Protein AF-A0A8T4ZPZ7-F1 (afdb_monomer)

Solvent-accessible surface area (backbone atoms only — not comparable to full-atom values): 15909 Å² total; per-residue (Å²): 137,85,82,77,77,80,80,81,75,81,77,80,68,56,88,36,73,67,45,45,52,52,50,52,54,50,50,53,52,40,49,52,51,40,50,52,51,49,55,51,41,42,76,71,65,35,66,76,89,65,58,45,69,52,69,39,56,84,76,75,39,99,50,77,52,77,70,45,38,49,71,76,46,53,49,46,50,53,46,40,52,49,53,50,52,47,30,51,54,42,25,54,57,49,65,64,61,67,72,65,82,53,56,57,60,62,54,59,75,72,73,73,88,81,92,82,87,76,94,69,95,73,84,81,80,69,80,73,70,77,71,63,73,64,69,63,57,61,56,53,54,57,53,51,54,51,34,42,48,52,26,46,52,52,50,51,52,51,44,53,51,43,52,51,52,50,47,47,70,57,38,53,62,55,55,54,50,53,53,52,48,51,44,72,76,30,61,66,59,46,51,48,50,52,51,49,53,62,69,48,50,82,49,48,74,56,43,56,58,51,58,64,43,41,60,58,50,50,51,49,52,50,53,49,48,61,69,45,39,72,62,52,70,45,54,52,49,58,43,52,52,51,45,56,50,50,37,48,52,49,49,46,50,52,52,51,49,51,52,51,52,56,50,51,60,49,55,55,57,54,57,79,72,107

Mean predicted aligned error: 14.21 Å

pLDDT: mean 74.98, std 16.68, range [40.34, 95.81]

Sequence (274 aa):
MTTQEPKKRIVIRWATLKGLITMILFLLAALLAEVVVVFFAMSLGVEDKAVLQWDLKSIGIDFVAPPVSLLFHVIPLSMVVVLAAVWAYLAKHFALKPKEAWEGKAAQLVKGSGKTKPKSFFGKLGSSLSKVNVFSRPWQKIRFTRATLRGAILVFTVFIVFIMLASLLVYPQLIYHAVSDAYRTNPTLLDFMKATGQALSFLAGIGNAFTFAMPAFKGFVIALGNTIKPLSTLDNAAKYLMFQNIAAWCCALIAMLYVNFARKSYRYRKIKRR

Structure (mmCIF, N/CA/C/O backbone):
data_AF-A0A8T4ZPZ7-F1
#
_entry.id   AF-A0A8T4ZPZ7-F1
#
loop_
_atom_site.group_PDB
_atom_site.id
_atom_site.type_symbol
_atom_site.label_atom_id
_atom_site.label_alt_id
_atom_site.label_comp_id
_atom_site.label_asym_id
_atom_site.label_entity_id
_atom_site.label_seq_id
_atom_site.pdbx_PDB_ins_code
_atom_site.Cartn_x
_atom_site.Cartn_y
_atom_site.Cartn_z
_atom_site.occupancy
_atom_site.B_iso_or_equiv
_atom_site.auth_seq_id
_atom_site.auth_comp_id
_atom_site.auth_asym_id
_atom_site.auth_atom_id
_atom_site.pdbx_PDB_model_num
ATOM 1 N N . MET A 1 1 ? -38.726 -19.175 33.244 1.00 40.34 1 MET A N 1
ATOM 2 C CA . MET A 1 1 ? -38.366 -18.581 31.936 1.00 40.34 1 MET A CA 1
ATOM 3 C C . MET A 1 1 ? -37.699 -17.236 32.179 1.00 40.34 1 MET A C 1
ATOM 5 O O . MET A 1 1 ? -38.367 -16.312 32.613 1.00 40.34 1 MET A O 1
ATOM 9 N N . THR A 1 2 ? -36.384 -17.133 31.996 1.00 44.94 2 THR A N 1
ATOM 10 C CA . THR A 1 2 ? -35.653 -15.865 32.132 1.00 44.94 2 THR A CA 1
ATOM 11 C C . THR A 1 2 ? -35.563 -15.195 30.765 1.00 44.94 2 THR A C 1
ATOM 13 O O . THR A 1 2 ? -34.871 -15.661 29.862 1.00 44.94 2 THR A O 1
ATOM 16 N N . THR A 1 3 ? -36.310 -14.110 30.592 1.00 48.66 3 THR A N 1
ATOM 17 C CA . THR A 1 3 ? -36.292 -13.258 29.400 1.00 48.66 3 THR A CA 1
ATOM 18 C C . THR A 1 3 ? -34.916 -12.607 29.252 1.00 48.66 3 THR A C 1
ATOM 20 O O . THR A 1 3 ? -34.533 -11.761 30.058 1.00 48.66 3 THR A O 1
ATOM 23 N N . GLN A 1 4 ? -34.143 -13.018 28.239 1.00 45.50 4 GLN A N 1
ATOM 24 C CA . GLN A 1 4 ? -32.905 -12.330 27.871 1.00 45.50 4 GLN A CA 1
ATOM 25 C C . GLN A 1 4 ? -33.244 -10.936 27.342 1.00 45.50 4 GLN A C 1
ATOM 27 O O . GLN A 1 4 ? -33.943 -10.806 26.338 1.00 45.50 4 GLN A O 1
ATOM 32 N N . GLU A 1 5 ? -32.733 -9.893 27.998 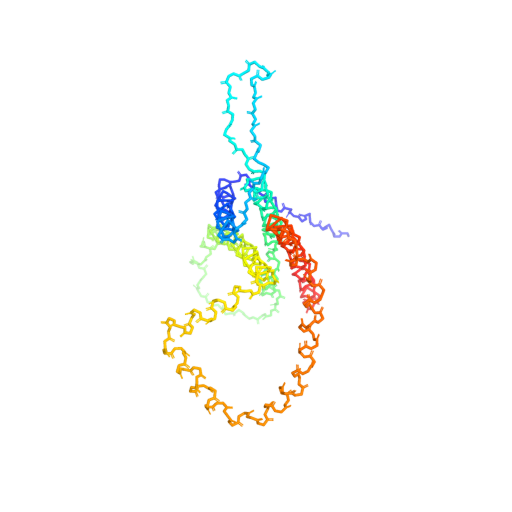1.00 47.25 5 GLU A N 1
ATOM 33 C CA . GLU A 1 5 ? -32.901 -8.529 27.507 1.00 47.25 5 GLU A CA 1
ATOM 34 C C . GLU A 1 5 ? -32.270 -8.354 26.112 1.00 47.25 5 GLU A C 1
ATOM 36 O O . GLU A 1 5 ? -31.144 -8.811 25.863 1.00 47.25 5 GLU A O 1
ATOM 41 N N . PRO A 1 6 ? -32.960 -7.663 25.187 1.00 48.50 6 PRO A N 1
ATOM 42 C CA . PRO A 1 6 ? -32.478 -7.466 23.832 1.00 48.50 6 PRO A CA 1
ATOM 43 C C . PRO A 1 6 ? -31.202 -6.621 23.834 1.00 48.50 6 PRO A C 1
ATOM 45 O O . PRO A 1 6 ? -31.165 -5.467 24.266 1.00 48.50 6 PRO A O 1
ATOM 48 N N . LYS A 1 7 ? -30.126 -7.207 23.301 1.00 47.47 7 LYS A N 1
ATOM 49 C CA . LYS A 1 7 ? -28.810 -6.578 23.162 1.00 47.47 7 LYS A CA 1
ATOM 50 C C . LYS A 1 7 ? -28.934 -5.303 22.311 1.00 47.47 7 LYS A C 1
ATOM 52 O O . LYS A 1 7 ? -28.997 -5.387 21.084 1.00 47.47 7 LYS A O 1
ATOM 57 N N . LYS A 1 8 ? -28.967 -4.121 22.948 1.00 47.06 8 LYS A N 1
ATOM 58 C CA . LYS A 1 8 ? -29.004 -2.807 22.271 1.00 47.06 8 LYS A CA 1
ATOM 59 C C . LYS A 1 8 ? -27.877 -2.725 21.236 1.00 47.06 8 LYS A C 1
ATOM 61 O O . LYS A 1 8 ? -26.702 -2.605 21.585 1.00 47.06 8 LYS A O 1
ATOM 66 N N . ARG A 1 9 ? -28.233 -2.803 19.949 1.00 48.62 9 ARG A N 1
ATOM 67 C CA . ARG A 1 9 ? -27.292 -2.602 18.841 1.00 48.62 9 ARG A CA 1
ATOM 68 C C . ARG A 1 9 ? -26.895 -1.131 18.829 1.00 48.62 9 ARG A C 1
ATOM 70 O O . ARG A 1 9 ? -27.728 -0.260 18.603 1.00 48.62 9 ARG A O 1
ATOM 77 N N . ILE A 1 10 ? -25.619 -0.851 19.074 1.00 52.56 10 ILE A N 1
ATOM 78 C CA . ILE A 1 10 ? -25.063 0.486 18.870 1.00 52.56 10 ILE A CA 1
ATOM 79 C C . ILE A 1 10 ? -25.017 0.704 17.358 1.00 52.56 10 ILE A C 1
ATOM 81 O O . ILE A 1 10 ? -24.159 0.156 16.666 1.00 52.56 10 ILE A O 1
ATOM 85 N N . VAL A 1 11 ? -25.977 1.466 16.840 1.00 53.09 11 VAL A N 1
ATOM 86 C CA . VAL A 1 11 ? -25.966 1.921 15.451 1.00 53.09 11 VAL A CA 1
ATOM 87 C C . VAL A 1 11 ? -24.899 3.004 15.353 1.00 53.09 11 VAL A C 1
ATOM 89 O O . VAL A 1 11 ? -25.060 4.108 15.874 1.00 53.09 11 VAL A O 1
ATOM 92 N N . ILE A 1 12 ? -23.768 2.670 14.735 1.00 54.62 12 ILE A N 1
ATOM 93 C CA . ILE A 1 12 ? -22.718 3.642 14.431 1.00 54.62 12 ILE A CA 1
ATOM 94 C C . ILE A 1 12 ? -23.294 4.592 13.375 1.00 54.62 12 ILE A C 1
ATOM 96 O O . ILE A 1 12 ? -23.380 4.248 12.198 1.00 54.62 12 ILE A O 1
ATOM 100 N N . ARG A 1 13 ? -23.734 5.780 13.802 1.00 61.94 13 ARG A N 1
ATOM 101 C CA . ARG A 1 13 ? -24.156 6.859 12.900 1.00 61.94 13 ARG A CA 1
ATOM 102 C C . ARG A 1 13 ? -22.912 7.497 12.274 1.00 61.94 13 ARG A C 1
ATOM 104 O O . ARG A 1 13 ? -22.327 8.424 12.831 1.00 61.94 13 ARG A O 1
ATOM 111 N N . TRP A 1 14 ? -22.519 6.991 11.108 1.00 61.75 14 TRP A N 1
ATOM 112 C CA . TRP A 1 14 ? -21.452 7.573 10.284 1.00 61.75 14 TRP A CA 1
ATOM 113 C C . TRP A 1 14 ? -21.791 8.980 9.770 1.00 61.75 14 TRP A C 1
ATOM 115 O O . TRP A 1 14 ? -20.888 9.780 9.572 1.00 61.75 14 TRP A O 1
ATOM 125 N N . ALA A 1 15 ? -23.079 9.326 9.690 1.00 62.47 15 ALA A N 1
ATOM 126 C CA . ALA A 1 15 ? -23.576 10.648 9.294 1.00 62.47 15 ALA A CA 1
ATOM 127 C C . ALA A 1 15 ? -23.405 11.752 10.363 1.00 62.47 15 ALA A C 1
ATOM 129 O O . ALA A 1 15 ? -24.042 12.798 10.293 1.00 62.47 15 ALA A O 1
ATOM 130 N N . THR A 1 16 ? -22.588 11.536 11.396 1.00 78.75 16 THR A N 1
ATOM 131 C CA . THR A 1 16 ? -22.241 12.626 12.318 1.00 78.75 16 THR A CA 1
ATOM 132 C C . THR A 1 16 ? -21.159 13.495 11.684 1.00 78.75 16 THR A C 1
ATOM 134 O O . THR A 1 16 ? -20.230 12.960 11.086 1.00 78.75 16 THR A O 1
ATOM 137 N N . LEU A 1 17 ? -21.224 14.820 11.871 1.00 79.06 17 LEU A N 1
ATOM 138 C CA . LEU A 1 17 ? -20.244 15.777 11.329 1.00 79.06 17 LEU A CA 1
ATOM 139 C C . LEU A 1 17 ? -18.787 15.336 11.571 1.00 79.06 17 LEU A C 1
ATOM 141 O O . LEU A 1 17 ? -17.939 15.438 10.698 1.00 79.06 17 LEU A O 1
ATOM 145 N N . LYS A 1 18 ? -18.503 14.757 12.743 1.00 75.94 18 LYS A N 1
ATOM 146 C CA . LYS A 1 18 ? -17.168 14.247 13.098 1.00 75.94 18 LYS A CA 1
ATOM 147 C C . LYS A 1 18 ? -16.777 12.973 12.348 1.00 75.94 18 LYS A C 1
ATOM 149 O O . LYS A 1 18 ? -15.608 12.806 12.010 1.00 75.94 18 LYS A O 1
ATOM 154 N N . GLY A 1 19 ? -17.735 12.074 12.113 1.00 79.62 19 GLY A N 1
ATOM 155 C CA . GLY A 1 19 ? -17.528 10.894 11.275 1.00 79.62 19 GLY A CA 1
ATOM 156 C C . GLY A 1 19 ? -17.199 11.303 9.843 1.00 79.62 19 GLY A C 1
ATOM 157 O O . GLY A 1 19 ? -16.230 10.801 9.283 1.00 79.62 19 GLY A O 1
ATOM 158 N N . LEU A 1 20 ? -17.928 12.293 9.326 1.00 83.94 20 LEU A N 1
ATOM 159 C CA . LEU A 1 20 ? -17.713 12.880 8.007 1.00 83.94 20 LEU A CA 1
ATOM 160 C C . LEU A 1 20 ? -16.323 13.533 7.905 1.00 83.94 20 LEU A C 1
ATOM 162 O O . LEU A 1 20 ? -15.558 13.169 7.019 1.00 83.94 20 LEU A O 1
ATOM 166 N N . ILE A 1 21 ? -15.932 14.381 8.867 1.00 87.12 21 ILE A N 1
ATOM 167 C CA . ILE A 1 21 ? -14.578 14.972 8.924 1.00 87.12 21 ILE A CA 1
ATOM 168 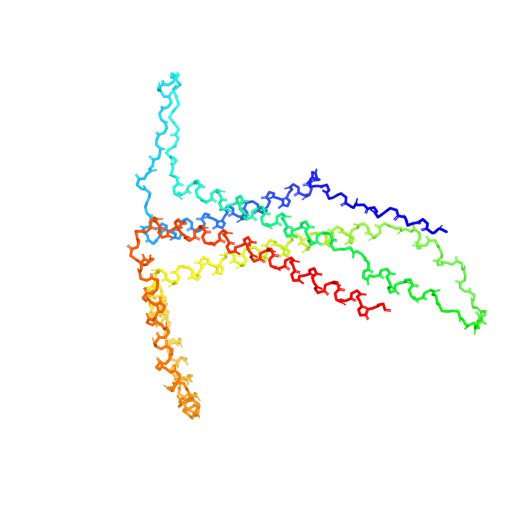C C . ILE A 1 21 ? -13.493 13.884 8.936 1.00 87.12 21 ILE A C 1
ATOM 170 O O . ILE A 1 21 ? -12.492 14.001 8.237 1.00 87.12 21 ILE A O 1
ATOM 174 N N . THR A 1 22 ? -13.688 12.807 9.703 1.00 87.56 22 THR A N 1
ATOM 175 C CA . THR A 1 22 ? -12.711 11.705 9.767 1.00 87.56 22 THR A CA 1
ATOM 176 C C . THR A 1 22 ? -12.614 10.962 8.432 1.00 87.56 22 THR A C 1
ATOM 178 O O . THR A 1 22 ? -11.512 10.612 8.021 1.00 87.56 22 THR A O 1
ATOM 181 N N . MET A 1 23 ? -13.744 10.728 7.752 1.00 88.69 23 MET A N 1
ATOM 182 C CA . MET A 1 23 ? -13.746 10.128 6.415 1.00 88.69 23 MET A CA 1
ATOM 183 C C . MET A 1 23 ? -13.035 11.022 5.400 1.00 88.69 23 MET A C 1
ATOM 185 O O . MET A 1 23 ? -12.187 10.525 4.669 1.00 88.69 23 MET A O 1
ATOM 189 N N . ILE A 1 24 ? -13.333 12.327 5.387 1.00 91.81 24 ILE A N 1
ATOM 190 C CA . ILE A 1 24 ? -12.673 13.289 4.494 1.00 91.81 24 ILE A CA 1
ATOM 191 C C . ILE A 1 24 ? -11.165 13.281 4.733 1.00 91.81 24 ILE A C 1
ATOM 193 O O . ILE A 1 24 ? -10.403 13.169 3.780 1.00 91.81 24 ILE A O 1
ATOM 197 N N . LEU A 1 25 ? -10.725 13.351 5.992 1.00 91.94 25 LEU A N 1
ATOM 198 C CA . LEU A 1 25 ? -9.301 13.357 6.318 1.00 91.94 25 LEU A CA 1
ATOM 199 C C . LEU A 1 25 ? -8.607 12.065 5.869 1.00 91.94 25 LEU A C 1
ATOM 201 O O . LEU A 1 25 ? -7.496 12.115 5.349 1.00 91.94 25 LEU A O 1
ATOM 205 N N . PHE A 1 26 ? -9.262 10.913 6.049 1.00 93.25 26 PHE A N 1
ATOM 206 C CA . PHE A 1 26 ? -8.738 9.637 5.569 1.00 93.25 26 PHE A CA 1
ATOM 207 C C . PHE A 1 26 ? -8.630 9.610 4.039 1.00 93.25 26 PHE A C 1
ATOM 209 O O . PHE A 1 26 ? -7.594 9.211 3.519 1.00 93.25 26 PHE A O 1
ATOM 216 N N . LEU A 1 27 ? -9.669 10.055 3.326 1.00 95.31 27 LEU A N 1
ATOM 217 C CA . LEU A 1 27 ? -9.673 10.112 1.863 1.00 95.31 27 LEU A CA 1
ATOM 218 C C . LEU A 1 27 ? -8.603 11.066 1.330 1.00 95.31 27 LEU A C 1
ATOM 220 O O . LEU A 1 27 ? -7.906 10.713 0.388 1.00 95.31 27 LEU A O 1
ATOM 224 N N . LEU A 1 28 ? -8.424 12.230 1.957 1.00 95.62 28 LEU A N 1
ATOM 225 C CA . LEU A 1 28 ? -7.374 13.179 1.590 1.00 95.62 28 LEU A CA 1
ATOM 226 C C . LEU A 1 28 ? -5.980 12.572 1.789 1.00 95.62 28 LEU A C 1
ATOM 228 O O . LEU A 1 28 ? -5.125 12.697 0.918 1.00 95.62 28 LEU A O 1
ATOM 232 N N . ALA A 1 29 ? -5.758 11.875 2.907 1.00 93.31 29 ALA A N 1
ATOM 233 C CA . ALA A 1 29 ? -4.502 11.174 3.157 1.00 93.31 29 ALA A CA 1
ATOM 234 C C . ALA A 1 29 ? -4.269 10.024 2.161 1.00 93.31 29 ALA A C 1
ATOM 236 O O . ALA A 1 29 ? -3.143 9.823 1.718 1.00 93.31 29 ALA A O 1
ATOM 237 N N . ALA A 1 30 ? -5.322 9.288 1.790 1.00 94.44 30 ALA A N 1
ATOM 238 C CA . ALA A 1 30 ? -5.246 8.222 0.794 1.00 94.44 30 ALA A CA 1
ATOM 239 C C . ALA A 1 30 ? -4.932 8.776 -0.599 1.00 94.44 30 ALA A C 1
ATOM 241 O O . ALA A 1 30 ? -4.042 8.259 -1.262 1.00 94.44 30 ALA A O 1
ATOM 242 N N . LEU A 1 31 ? -5.580 9.873 -0.998 1.00 95.56 31 LEU A N 1
ATOM 243 C CA . LEU A 1 31 ? -5.268 10.592 -2.233 1.00 95.56 31 LEU A CA 1
ATOM 244 C C . LEU A 1 31 ? -3.819 11.079 -2.245 1.00 95.56 31 LEU A C 1
ATOM 246 O O . LEU A 1 31 ? -3.126 10.881 -3.232 1.00 95.56 31 LEU A O 1
ATOM 250 N N . LEU A 1 32 ? -3.338 11.670 -1.148 1.00 94.62 32 LEU A N 1
ATOM 251 C CA . LEU A 1 32 ? -1.949 12.118 -1.052 1.00 94.62 32 LEU A CA 1
ATOM 252 C C . LEU A 1 32 ? -0.966 10.947 -1.193 1.00 94.62 32 LEU A C 1
ATOM 254 O O . LEU A 1 32 ? 0.020 11.061 -1.916 1.00 94.62 32 LEU A O 1
ATOM 258 N N . ALA A 1 33 ? -1.237 9.823 -0.525 1.00 92.62 33 ALA A N 1
ATOM 259 C CA . ALA A 1 33 ? -0.415 8.622 -0.639 1.00 92.62 33 ALA A CA 1
ATOM 260 C C . ALA A 1 33 ? -0.392 8.087 -2.079 1.00 92.62 33 ALA A C 1
ATOM 262 O O . ALA A 1 33 ? 0.679 7.788 -2.597 1.00 92.62 33 ALA A O 1
ATOM 263 N N . GLU A 1 34 ? -1.546 8.028 -2.742 1.00 94.31 34 GLU A N 1
ATOM 264 C CA . GLU A 1 34 ? -1.641 7.616 -4.143 1.00 94.31 34 GLU A CA 1
ATOM 265 C C . GLU A 1 34 ? -0.915 8.570 -5.090 1.00 94.31 34 GLU A C 1
ATOM 267 O O . GLU A 1 34 ? -0.209 8.122 -5.986 1.00 94.31 34 GLU A O 1
ATOM 272 N N . VAL A 1 35 ? -1.013 9.882 -4.867 1.00 93.31 35 VAL A N 1
ATOM 273 C CA . VAL A 1 35 ? -0.260 10.877 -5.639 1.00 93.31 35 VAL A CA 1
ATOM 274 C C . VAL A 1 35 ? 1.242 10.617 -5.519 1.00 93.31 35 VAL A C 1
ATOM 276 O O . VAL A 1 35 ? 1.935 10.583 -6.532 1.00 93.31 35 VAL A O 1
ATOM 279 N N . VAL A 1 36 ? 1.750 10.350 -4.311 1.00 92.25 36 VAL A N 1
ATOM 280 C CA . VAL A 1 36 ? 3.162 9.979 -4.109 1.00 92.25 36 VAL A CA 1
ATOM 281 C C . VAL A 1 36 ? 3.515 8.696 -4.866 1.00 92.25 36 VAL A C 1
ATOM 283 O O . VAL A 1 36 ? 4.564 8.640 -5.503 1.00 92.25 36 VAL A O 1
ATOM 286 N N . VAL A 1 37 ? 2.646 7.682 -4.844 1.00 92.62 37 VAL A N 1
ATOM 287 C CA . VAL A 1 37 ? 2.854 6.422 -5.577 1.00 92.62 37 VAL A CA 1
ATOM 288 C C . VAL A 1 37 ? 2.861 6.640 -7.093 1.00 92.62 37 VAL A C 1
ATOM 290 O O . VAL A 1 37 ? 3.684 6.045 -7.785 1.00 92.62 37 VAL A O 1
ATOM 293 N N . VAL A 1 38 ? 1.997 7.509 -7.619 1.00 93.31 38 VAL A N 1
ATOM 294 C CA . VAL A 1 38 ? 1.966 7.886 -9.040 1.00 93.31 38 VAL A CA 1
ATOM 295 C C . VAL A 1 38 ? 3.246 8.614 -9.438 1.00 93.31 38 VAL A C 1
ATOM 297 O O . VAL A 1 38 ? 3.880 8.220 -10.412 1.00 93.31 38 VAL A O 1
ATOM 300 N N . PHE A 1 39 ? 3.673 9.622 -8.673 1.00 91.69 39 PHE A N 1
ATOM 301 C CA . PHE A 1 39 ? 4.936 10.320 -8.934 1.00 91.69 39 PHE A CA 1
ATOM 302 C C . PHE A 1 39 ? 6.130 9.368 -8.880 1.00 91.69 39 PHE A C 1
ATOM 304 O O . PHE A 1 39 ? 7.013 9.426 -9.734 1.00 91.69 39 PHE A O 1
ATOM 311 N N . PHE A 1 40 ? 6.137 8.452 -7.912 1.00 89.38 40 PHE A N 1
ATOM 312 C CA . PHE A 1 40 ? 7.153 7.416 -7.823 1.00 89.38 40 PHE A CA 1
ATOM 313 C C . PHE A 1 40 ? 7.141 6.508 -9.063 1.00 89.38 40 PHE A C 1
ATOM 315 O O . PHE A 1 40 ? 8.186 6.284 -9.667 1.00 89.38 40 PHE A O 1
ATOM 322 N N . ALA A 1 41 ? 5.972 6.052 -9.512 1.00 90.69 41 ALA A N 1
ATOM 323 C CA . ALA A 1 41 ? 5.832 5.260 -10.733 1.00 90.69 41 ALA A CA 1
ATOM 324 C C . ALA A 1 41 ? 6.332 6.013 -11.980 1.00 90.69 41 ALA A C 1
ATOM 326 O O . ALA A 1 41 ? 7.097 5.456 -12.764 1.00 90.69 41 ALA A O 1
ATOM 327 N N . MET A 1 42 ? 5.981 7.291 -12.133 1.00 89.94 42 MET A N 1
ATOM 328 C CA . MET A 1 42 ? 6.493 8.134 -13.219 1.00 89.94 42 MET A CA 1
ATOM 329 C C . MET A 1 42 ? 8.020 8.260 -13.164 1.00 89.94 42 MET A C 1
ATOM 331 O O . MET A 1 42 ? 8.677 8.145 -14.194 1.00 89.94 42 MET A O 1
ATOM 335 N N . SER A 1 43 ? 8.607 8.407 -11.969 1.00 88.56 43 SER A N 1
ATOM 336 C CA . SER A 1 43 ? 10.070 8.458 -11.810 1.00 88.56 43 SER A CA 1
ATOM 337 C C . SER A 1 43 ? 10.776 7.153 -12.206 1.00 88.56 43 SER A C 1
ATOM 339 O O . SER A 1 43 ? 11.954 7.168 -12.550 1.00 88.56 43 SER A O 1
ATOM 341 N N . LEU A 1 44 ? 10.048 6.031 -12.214 1.00 86.19 44 LEU A N 1
ATOM 342 C CA . LEU A 1 44 ? 10.516 4.732 -12.705 1.00 86.19 44 LEU A CA 1
ATOM 343 C C . LEU A 1 44 ? 10.304 4.546 -14.218 1.00 86.19 44 LEU A C 1
ATOM 345 O O . LEU A 1 44 ? 10.528 3.454 -14.741 1.00 86.19 44 LEU A O 1
ATOM 349 N N . GLY A 1 45 ? 9.868 5.590 -14.928 1.00 89.44 45 GLY A N 1
ATOM 350 C CA . GLY A 1 45 ? 9.607 5.551 -16.366 1.00 89.44 45 GLY A CA 1
ATOM 351 C C . GLY A 1 45 ? 8.291 4.864 -16.724 1.00 89.44 45 GLY A C 1
ATOM 352 O O . GLY A 1 45 ? 8.188 4.244 -17.783 1.00 89.44 45 GLY A O 1
ATOM 353 N N . VAL A 1 46 ? 7.298 4.890 -15.829 1.00 90.69 46 VAL A N 1
ATOM 354 C CA . VAL A 1 46 ? 5.924 4.529 -16.188 1.00 90.69 46 VAL A CA 1
ATOM 355 C C . VAL A 1 46 ? 5.332 5.685 -16.987 1.00 90.69 46 VAL A C 1
ATOM 357 O O . VAL A 1 46 ? 5.247 6.804 -16.488 1.00 90.69 46 VAL A O 1
ATOM 360 N N . GLU A 1 47 ? 4.897 5.400 -18.208 1.00 90.12 47 GLU A N 1
ATOM 361 C CA . GLU A 1 47 ? 4.232 6.353 -19.094 1.00 90.12 47 GLU A CA 1
ATOM 362 C C . GLU A 1 47 ? 2.858 5.810 -19.483 1.00 90.12 47 GLU A C 1
ATOM 364 O O . GLU A 1 47 ? 2.701 4.607 -19.713 1.00 90.12 47 GLU A O 1
ATOM 369 N N . ASP A 1 48 ? 1.860 6.690 -19.571 1.00 84.81 48 ASP A N 1
ATOM 370 C CA . ASP A 1 48 ? 0.541 6.313 -20.069 1.00 84.81 48 ASP A CA 1
ATOM 371 C C . ASP A 1 48 ? 0.433 6.627 -21.560 1.00 84.81 48 ASP A C 1
ATOM 373 O O . ASP A 1 48 ? 0.374 7.785 -21.970 1.00 84.81 48 ASP A O 1
ATOM 377 N N . LYS A 1 49 ? 0.395 5.572 -22.375 1.00 82.81 49 LYS A N 1
ATOM 378 C CA . LYS A 1 49 ? 0.177 5.676 -23.823 1.00 82.81 49 LYS A CA 1
ATOM 379 C C . LYS A 1 49 ? -1.308 5.798 -24.178 1.00 82.81 49 LYS A C 1
ATOM 381 O O . LYS A 1 49 ? -1.633 6.187 -25.294 1.00 82.81 49 LYS A O 1
ATOM 386 N N . ALA A 1 50 ? -2.203 5.462 -23.250 1.00 75.81 50 ALA A N 1
ATOM 387 C CA . ALA A 1 50 ? -3.647 5.416 -23.436 1.00 75.81 50 ALA A CA 1
ATOM 388 C C . ALA A 1 50 ? -4.321 6.633 -22.785 1.00 75.81 50 ALA A C 1
ATOM 390 O O . ALA A 1 50 ? -5.201 6.514 -21.928 1.00 75.81 50 ALA A O 1
ATOM 391 N N . VAL A 1 51 ? -3.904 7.829 -23.202 1.00 79.00 51 VAL A N 1
ATOM 392 C CA . VAL A 1 51 ? -4.550 9.072 -22.778 1.00 79.00 51 VAL A CA 1
ATOM 393 C C . VAL A 1 51 ? -5.926 9.160 -23.437 1.00 79.00 51 VAL A C 1
ATOM 395 O O . VAL A 1 51 ? -6.025 9.354 -24.648 1.00 79.00 51 VAL A O 1
ATOM 398 N N . LEU A 1 52 ? -7.001 9.027 -22.650 1.00 77.81 52 LEU A N 1
ATOM 399 C CA . LEU A 1 52 ? -8.350 9.247 -23.164 1.00 77.81 52 LEU A CA 1
ATOM 400 C C . LEU A 1 52 ? -8.582 10.747 -23.348 1.00 77.81 52 LEU A C 1
ATOM 402 O O . LEU A 1 52 ? -8.693 11.502 -22.379 1.00 77.81 52 LEU A O 1
ATOM 406 N N . GLN A 1 53 ? -8.712 11.159 -24.604 1.00 78.69 53 GLN A N 1
ATOM 407 C CA . GLN A 1 53 ? -9.267 12.454 -24.971 1.00 78.69 53 GLN A CA 1
ATOM 408 C C . GLN A 1 53 ? -10.760 12.269 -25.229 1.00 78.69 53 GLN A C 1
ATOM 410 O O . GLN A 1 53 ? -11.161 11.556 -26.147 1.00 78.69 53 GLN A O 1
ATOM 415 N N . TRP A 1 54 ? -11.588 12.866 -24.376 1.00 71.75 54 TRP A N 1
ATOM 416 C CA . TRP A 1 54 ? -13.035 12.840 -24.552 1.00 71.75 54 TRP A CA 1
ATOM 417 C C . TRP A 1 54 ? -13.430 14.039 -25.404 1.00 71.75 54 TRP A C 1
ATOM 419 O O . TRP A 1 54 ? -13.452 15.166 -24.909 1.00 71.75 54 TRP A O 1
ATOM 429 N N . ASP A 1 55 ? -13.736 13.785 -26.676 1.00 74.12 55 ASP A N 1
ATOM 430 C CA . ASP A 1 55 ? -14.316 14.792 -27.558 1.00 74.12 55 ASP A CA 1
ATOM 431 C C . ASP A 1 55 ? -15.847 14.665 -27.582 1.00 74.12 55 ASP A C 1
ATOM 433 O O . ASP A 1 55 ? -16.444 13.871 -28.320 1.00 74.12 55 ASP A O 1
ATOM 437 N N . LEU A 1 56 ? -16.496 15.454 -26.724 1.00 77.38 56 LEU A N 1
ATOM 438 C CA . LEU A 1 56 ? -17.957 15.538 -26.635 1.00 77.38 56 LEU A CA 1
ATOM 439 C C . LEU A 1 56 ? -18.569 16.406 -27.745 1.00 77.38 56 LEU A C 1
ATOM 441 O O . LEU A 1 56 ? -19.795 16.523 -27.821 1.00 77.38 56 LEU A O 1
ATOM 445 N N . LYS A 1 57 ? -17.749 16.921 -28.672 1.00 75.38 57 LYS A N 1
ATOM 446 C CA . LYS A 1 57 ? -18.224 17.585 -29.889 1.00 75.38 57 LYS A CA 1
ATOM 447 C C . LYS A 1 57 ? -19.069 16.653 -30.758 1.00 75.38 57 LYS A C 1
ATOM 449 O O . LYS A 1 57 ? -19.989 17.105 -31.432 1.00 75.38 57 LYS A O 1
ATOM 454 N N . SER A 1 58 ? -18.838 15.343 -30.651 1.00 71.31 58 SER A N 1
ATOM 455 C CA . SER A 1 58 ? -19.669 14.294 -31.260 1.00 71.31 58 SER A CA 1
ATOM 456 C C . SER A 1 58 ? -21.134 14.289 -30.785 1.00 71.31 58 SER A C 1
ATOM 458 O O . SER A 1 58 ? -21.994 13.770 -31.490 1.00 71.31 58 SER A O 1
ATOM 460 N N . ILE A 1 59 ? -21.434 14.893 -29.628 1.00 81.69 59 ILE A N 1
ATOM 461 C CA . ILE A 1 59 ? -22.782 14.998 -29.035 1.00 81.69 59 ILE A CA 1
ATOM 462 C C . ILE A 1 59 ? -23.274 16.467 -29.054 1.00 81.69 59 ILE A C 1
ATOM 464 O O . ILE A 1 59 ? -24.304 16.800 -28.476 1.00 81.69 59 ILE A O 1
ATOM 468 N N . GLY A 1 60 ? -22.564 17.373 -29.741 1.00 79.94 60 GLY A N 1
ATOM 469 C CA . GLY A 1 60 ? -22.961 18.780 -29.886 1.00 79.94 60 GLY A CA 1
ATOM 470 C C . GLY A 1 60 ? -22.695 19.656 -28.657 1.00 79.94 60 GLY A C 1
ATOM 471 O O . GLY A 1 60 ? -23.280 20.729 -28.535 1.00 79.94 60 GLY A O 1
ATOM 472 N N . ILE A 1 61 ? -21.828 19.210 -27.741 1.00 82.38 61 ILE A N 1
ATOM 473 C CA . ILE A 1 61 ? -21.381 20.000 -26.590 1.00 82.38 61 ILE A CA 1
ATOM 474 C C . ILE A 1 61 ? -19.954 20.477 -26.874 1.00 82.38 61 ILE A C 1
ATOM 476 O O . ILE A 1 61 ? -19.044 19.654 -26.979 1.00 82.38 61 ILE A O 1
ATOM 480 N N . ASP A 1 62 ? -19.742 21.795 -26.943 1.00 80.00 62 ASP A N 1
ATOM 481 C CA . ASP A 1 62 ? -18.415 22.424 -27.060 1.00 80.00 62 ASP A CA 1
ATOM 482 C C . ASP A 1 62 ? -17.652 22.359 -25.723 1.00 80.00 62 ASP A C 1
ATOM 484 O O . ASP A 1 62 ? -17.299 23.365 -25.107 1.00 80.00 62 ASP A O 1
ATOM 488 N N . PHE A 1 63 ? -17.427 21.144 -25.230 1.00 76.62 63 PHE A N 1
ATOM 489 C CA . PHE A 1 63 ? -16.638 20.878 -24.039 1.00 76.62 63 PHE A CA 1
ATOM 490 C C . PHE A 1 63 ? -15.552 19.861 -24.371 1.00 76.62 63 PHE A C 1
ATOM 492 O O . PHE A 1 63 ? -15.824 18.680 -24.590 1.00 76.62 63 PHE A O 1
ATOM 499 N N . VAL A 1 64 ? -14.306 20.328 -24.376 1.00 74.31 64 VAL A N 1
ATOM 500 C CA . VAL A 1 64 ? -13.130 19.461 -24.449 1.00 74.31 64 VAL A CA 1
ATOM 501 C C . VAL A 1 64 ? -12.727 19.136 -23.017 1.00 74.31 64 VAL A C 1
ATOM 503 O O . VAL A 1 64 ? -12.238 20.002 -22.289 1.00 74.31 64 VAL A O 1
ATOM 506 N N . ALA A 1 65 ? -12.972 17.897 -22.590 1.00 73.88 65 ALA A N 1
ATOM 507 C CA . ALA A 1 65 ? -12.549 17.464 -21.266 1.00 73.88 65 ALA A CA 1
ATOM 508 C C . ALA A 1 65 ? -11.012 17.400 -21.204 1.00 73.88 65 ALA A C 1
ATOM 510 O O . ALA A 1 65 ? -10.372 17.049 -22.202 1.00 73.88 65 ALA A O 1
ATOM 511 N N . PRO A 1 66 ? -10.397 17.692 -20.044 1.00 76.69 66 PRO A N 1
ATOM 512 C CA . PRO A 1 66 ? -8.966 17.491 -19.879 1.00 76.69 66 PRO A CA 1
ATOM 513 C C . PRO A 1 66 ? -8.604 16.019 -20.142 1.00 76.69 66 PRO A C 1
ATOM 515 O O . PRO A 1 66 ? -9.387 15.131 -19.791 1.00 76.69 66 PRO A O 1
ATOM 518 N N . PRO A 1 67 ? -7.436 15.742 -20.748 1.00 79.25 67 PRO A N 1
ATOM 519 C CA . PRO A 1 67 ? -7.001 14.380 -21.031 1.00 79.25 67 PRO A CA 1
ATOM 520 C C . PRO A 1 67 ? -6.944 13.561 -19.738 1.00 79.25 67 PRO A C 1
ATOM 522 O O . PRO A 1 67 ? -6.193 13.889 -18.817 1.00 79.25 67 PRO A O 1
ATOM 525 N N . VAL A 1 68 ? -7.732 12.487 -19.667 1.00 82.88 68 VAL A N 1
ATOM 526 C CA . VAL A 1 68 ? -7.754 11.597 -18.501 1.00 82.88 68 VAL A CA 1
ATOM 527 C C . VAL A 1 68 ? -6.877 10.395 -18.805 1.00 82.88 68 VAL A C 1
ATOM 529 O O . VAL A 1 68 ? -7.214 9.538 -19.620 1.00 82.88 68 VAL A O 1
ATOM 532 N N . SER A 1 69 ? -5.739 10.321 -18.122 1.00 86.81 69 SER A N 1
ATOM 533 C CA . SER A 1 69 ? -4.899 9.125 -18.128 1.00 86.81 69 SER A CA 1
ATOM 534 C C . SER A 1 69 ? -5.574 8.035 -17.292 1.00 86.81 69 SER A C 1
ATOM 536 O O . SER A 1 69 ? -5.760 8.201 -16.082 1.00 86.81 69 SER A O 1
ATOM 538 N N . LEU A 1 70 ? -5.946 6.919 -17.925 1.00 87.00 70 LEU A N 1
ATOM 539 C CA . LEU A 1 70 ? -6.554 5.781 -17.232 1.00 87.00 70 LEU A CA 1
ATOM 540 C C . LEU A 1 70 ? -5.597 5.248 -16.155 1.00 87.00 70 LEU A C 1
ATOM 542 O O . LEU A 1 70 ? -6.015 4.958 -15.031 1.00 87.00 70 LEU A O 1
ATOM 546 N N . LEU A 1 71 ? -4.305 5.191 -16.490 1.00 88.94 71 LEU A N 1
ATOM 547 C CA . LEU A 1 71 ? -3.260 4.652 -15.630 1.00 88.94 71 LEU A CA 1
ATOM 548 C C . LEU A 1 71 ? -3.017 5.516 -14.387 1.00 88.94 71 LEU A C 1
ATOM 550 O O . LEU A 1 71 ? -2.865 4.974 -13.298 1.00 88.94 71 LEU A O 1
ATOM 554 N N . PHE A 1 72 ? -3.017 6.844 -14.527 1.00 90.62 72 PHE A N 1
ATOM 555 C CA . PHE A 1 72 ? -2.661 7.765 -13.441 1.00 90.62 72 PHE A CA 1
ATOM 556 C C . PHE A 1 72 ? -3.851 8.413 -12.731 1.00 90.62 72 PHE A C 1
ATOM 558 O O . PHE A 1 72 ? -3.659 9.044 -11.696 1.00 90.62 72 PHE A O 1
ATOM 565 N N . HIS A 1 73 ? -5.075 8.250 -13.237 1.00 89.75 73 HIS A N 1
ATOM 566 C CA . HIS A 1 73 ? -6.273 8.791 -12.585 1.00 89.75 73 HIS A CA 1
ATOM 567 C C . HIS A 1 73 ? -7.200 7.683 -12.103 1.00 89.75 73 HIS A C 1
ATOM 569 O O . HIS A 1 73 ? -7.537 7.630 -10.921 1.00 89.75 73 HIS A O 1
ATOM 575 N N . VAL A 1 74 ? -7.601 6.770 -12.992 1.00 91.12 74 VAL A N 1
ATOM 576 C CA . VAL A 1 74 ? -8.634 5.774 -12.669 1.00 91.12 74 VAL A CA 1
ATOM 577 C C . VAL A 1 74 ? -8.096 4.696 -11.735 1.00 91.12 74 VAL A C 1
ATOM 579 O O . VAL A 1 74 ? -8.762 4.350 -10.758 1.00 91.12 74 VAL A O 1
ATOM 582 N N . ILE A 1 75 ? -6.879 4.205 -11.978 1.00 93.12 75 ILE A N 1
ATOM 583 C CA . ILE A 1 75 ? -6.265 3.177 -11.129 1.00 93.12 75 ILE A CA 1
ATOM 584 C C . ILE A 1 75 ? -6.005 3.701 -9.706 1.00 93.12 75 ILE A C 1
ATOM 586 O O . ILE A 1 75 ? -6.521 3.083 -8.770 1.00 93.12 75 ILE A O 1
ATOM 590 N N . PRO A 1 76 ? -5.339 4.854 -9.494 1.00 93.38 76 PRO A N 1
ATOM 591 C CA . PRO A 1 76 ? -5.180 5.429 -8.157 1.00 93.38 76 PRO A CA 1
ATOM 592 C C . PRO A 1 76 ? -6.511 5.706 -7.463 1.00 93.38 76 PRO A C 1
ATOM 594 O O . PRO A 1 76 ? -6.682 5.380 -6.290 1.00 93.38 76 PRO A O 1
ATOM 597 N N . LEU A 1 77 ? -7.503 6.236 -8.189 1.00 93.50 77 LEU A N 1
ATOM 598 C CA . LEU A 1 77 ? -8.828 6.487 -7.624 1.00 93.50 77 LEU A CA 1
ATOM 599 C C . LEU A 1 77 ? -9.494 5.190 -7.149 1.00 93.50 77 LEU A C 1
ATOM 601 O O . LEU A 1 77 ? -10.061 5.153 -6.055 1.00 93.50 77 LEU A O 1
ATOM 605 N N . SER A 1 78 ? -9.391 4.113 -7.934 1.00 93.94 78 SER A N 1
ATOM 606 C CA . SER A 1 78 ? -9.887 2.795 -7.530 1.00 93.94 78 SER A CA 1
ATOM 607 C C . SER A 1 78 ? -9.199 2.304 -6.252 1.00 93.94 78 SER A C 1
ATOM 609 O O . SER A 1 78 ? -9.863 1.773 -5.358 1.00 93.94 78 SER A O 1
ATOM 611 N N . MET A 1 79 ? -7.899 2.576 -6.101 1.00 94.25 79 MET A N 1
ATOM 612 C CA . MET A 1 79 ? -7.145 2.197 -4.913 1.00 94.25 79 MET A CA 1
ATOM 613 C C . MET A 1 79 ? -7.559 3.010 -3.681 1.00 94.25 79 MET A C 1
ATOM 615 O O . MET A 1 79 ? -7.782 2.431 -2.616 1.00 94.25 79 MET A O 1
ATOM 619 N N . VAL A 1 80 ? -7.807 4.318 -3.822 1.00 95.81 80 VAL A N 1
ATOM 620 C CA . VAL A 1 80 ? -8.396 5.141 -2.746 1.00 95.81 80 VAL A CA 1
ATOM 621 C C . VAL A 1 80 ? -9.722 4.551 -2.265 1.00 95.81 80 VAL A C 1
ATOM 623 O O . VAL A 1 80 ? -9.952 4.454 -1.055 1.00 95.81 80 VAL A O 1
ATOM 626 N N . VAL A 1 81 ? -10.586 4.113 -3.187 1.00 95.38 81 VAL A N 1
ATOM 627 C CA . VAL A 1 81 ? -11.867 3.475 -2.845 1.00 95.38 81 VAL A CA 1
ATOM 628 C C . VAL A 1 81 ? -11.644 2.175 -2.067 1.00 95.38 81 VAL A C 1
ATOM 630 O O . VAL A 1 81 ? -12.295 1.963 -1.039 1.00 95.38 81 VAL A O 1
ATOM 633 N N . VAL A 1 82 ? -10.701 1.328 -2.494 1.00 95.38 82 VAL A N 1
ATOM 634 C CA . VAL A 1 82 ? -10.353 0.088 -1.779 1.00 95.38 82 VAL A CA 1
ATOM 635 C C . VAL A 1 82 ? -9.826 0.394 -0.376 1.00 95.38 82 VAL A C 1
ATOM 637 O O . VAL A 1 82 ? -10.327 -0.169 0.600 1.00 95.38 82 VAL A O 1
ATOM 640 N N . LEU A 1 83 ? -8.867 1.312 -0.239 1.00 93.88 83 LEU A N 1
ATOM 641 C CA . LEU A 1 83 ? -8.305 1.709 1.054 1.00 93.88 83 LEU A CA 1
ATOM 642 C C . LEU A 1 83 ? -9.390 2.257 1.990 1.00 93.88 83 LEU A C 1
ATOM 644 O O . LEU A 1 83 ? -9.431 1.890 3.168 1.00 93.88 83 LEU A O 1
ATOM 648 N N . ALA A 1 84 ? -10.313 3.068 1.467 1.00 94.06 84 ALA A N 1
ATOM 649 C CA . ALA A 1 84 ? -11.449 3.592 2.219 1.00 94.06 84 ALA A CA 1
ATOM 650 C C . ALA A 1 84 ? -12.405 2.487 2.676 1.00 94.06 84 ALA A C 1
ATOM 652 O O . ALA A 1 84 ? -12.812 2.474 3.841 1.00 94.06 84 ALA A O 1
ATOM 653 N N . ALA A 1 85 ? -12.725 1.525 1.807 1.00 94.31 85 ALA A N 1
ATOM 654 C CA . ALA A 1 85 ? -13.574 0.388 2.148 1.00 94.31 85 ALA A CA 1
ATOM 655 C C . ALA A 1 85 ? -12.930 -0.502 3.226 1.00 94.31 85 ALA A C 1
ATOM 657 O O . ALA A 1 85 ? -13.578 -0.859 4.216 1.00 94.31 85 ALA A O 1
ATOM 658 N N . VAL A 1 86 ? -11.638 -0.810 3.079 1.00 94.00 86 VAL A N 1
ATOM 659 C CA . VAL A 1 86 ? -10.860 -1.605 4.039 1.00 94.00 86 VAL A CA 1
ATOM 660 C C . VAL A 1 86 ? -10.769 -0.896 5.391 1.00 94.00 86 VAL A C 1
ATOM 662 O O . VAL A 1 86 ? -11.002 -1.504 6.443 1.00 94.00 86 VAL A O 1
ATOM 665 N N . TRP A 1 87 ? -10.489 0.406 5.384 1.00 93.94 87 TRP A N 1
ATOM 666 C CA . TRP A 1 87 ? -10.468 1.213 6.596 1.00 93.94 87 TRP A CA 1
ATOM 667 C C . TRP A 1 87 ? -11.840 1.272 7.268 1.00 93.94 87 TRP A C 1
ATOM 669 O O . TRP A 1 87 ? -11.934 1.031 8.473 1.00 93.94 87 TRP A O 1
ATOM 679 N N . ALA A 1 88 ? -12.914 1.524 6.516 1.00 90.69 88 ALA A N 1
ATOM 680 C CA . ALA A 1 88 ? -14.274 1.558 7.047 1.00 90.69 88 ALA A CA 1
ATOM 681 C C . ALA A 1 88 ? -14.673 0.207 7.664 1.00 90.69 88 ALA A C 1
ATOM 683 O O . ALA A 1 88 ? -15.261 0.162 8.753 1.00 90.69 88 ALA A O 1
ATOM 684 N N . TYR A 1 89 ? -14.291 -0.901 7.020 1.00 90.06 89 TYR A N 1
ATOM 685 C CA . TYR A 1 89 ? -14.470 -2.254 7.541 1.00 90.06 89 TYR A CA 1
ATOM 686 C C . TYR A 1 89 ? -13.745 -2.448 8.884 1.00 90.06 89 TYR A C 1
ATOM 688 O O . TYR A 1 89 ? -14.359 -2.866 9.874 1.00 90.06 89 TYR A O 1
ATOM 696 N N . LEU A 1 90 ? -12.464 -2.076 8.965 1.00 88.44 90 LEU A N 1
ATOM 697 C CA . LEU A 1 90 ? -11.676 -2.154 10.199 1.00 88.44 90 LEU A CA 1
ATOM 698 C C . LEU A 1 90 ? -12.236 -1.251 11.301 1.00 88.44 90 LEU A C 1
ATOM 700 O O . LEU A 1 90 ? -12.410 -1.692 12.439 1.00 88.44 90 LEU A O 1
ATOM 704 N N . ALA A 1 91 ? -12.564 -0.005 10.971 1.00 86.06 91 ALA A N 1
ATOM 705 C CA . ALA A 1 91 ? -13.122 0.973 11.893 1.00 86.06 91 ALA A CA 1
ATOM 706 C C . ALA A 1 91 ? -14.447 0.488 12.494 1.00 86.06 91 ALA A C 1
ATOM 708 O O . ALA A 1 91 ? -14.622 0.540 13.714 1.00 86.06 91 ALA A O 1
ATOM 709 N N . LYS A 1 92 ? -15.342 -0.081 11.672 1.00 83.69 92 LYS A N 1
ATOM 710 C CA . LYS A 1 92 ? -16.580 -0.723 12.139 1.00 83.69 92 LYS A CA 1
ATOM 711 C C . LYS A 1 92 ? -16.276 -1.847 13.130 1.00 83.69 92 LYS A C 1
ATOM 713 O O . LYS A 1 92 ? -16.913 -1.932 14.179 1.00 83.69 92 LYS A O 1
ATOM 718 N N . HIS A 1 93 ? -15.279 -2.684 12.853 1.00 79.69 93 HIS A N 1
ATOM 719 C CA . HIS A 1 93 ? -14.907 -3.782 13.746 1.00 79.69 93 HIS A CA 1
ATOM 720 C C . HIS A 1 93 ? -14.236 -3.340 15.045 1.00 79.69 93 HIS A C 1
ATOM 722 O O . HIS A 1 93 ? -14.486 -3.943 16.093 1.00 79.69 93 HIS A O 1
ATOM 728 N N . PHE A 1 94 ? -13.433 -2.281 15.018 1.00 74.75 94 PHE A N 1
ATOM 729 C CA . PHE A 1 94 ? -12.847 -1.727 16.233 1.00 74.75 94 PHE A CA 1
ATOM 730 C C . PHE A 1 94 ? -13.872 -0.992 17.094 1.00 74.75 94 PHE A C 1
ATOM 732 O O . PHE A 1 94 ? -13.835 -1.129 18.317 1.00 74.75 94 PHE A O 1
ATOM 739 N N . ALA A 1 95 ? -14.806 -0.269 16.475 1.00 70.00 95 ALA A N 1
ATOM 740 C CA . ALA A 1 95 ? -15.885 0.422 17.172 1.00 70.00 95 ALA A CA 1
ATOM 741 C C . ALA A 1 95 ? -16.860 -0.549 17.859 1.00 70.00 95 ALA A C 1
ATOM 743 O O . ALA A 1 95 ? -17.372 -0.252 18.936 1.00 70.00 95 ALA A O 1
ATOM 744 N N . LEU A 1 96 ? -17.078 -1.733 17.274 1.00 61.34 96 LEU A N 1
ATOM 745 C CA . LEU A 1 96 ? -17.942 -2.774 17.835 1.00 61.34 96 LEU A CA 1
ATOM 746 C C . LEU A 1 96 ? -17.314 -3.564 18.996 1.00 61.34 96 LEU A C 1
ATOM 748 O O . LEU A 1 96 ? -18.005 -4.416 19.554 1.00 61.34 96 LEU A O 1
ATOM 752 N N . LYS A 1 97 ? -16.055 -3.314 19.405 1.00 56.00 97 LYS A N 1
ATOM 753 C CA . LYS A 1 97 ? -15.498 -3.912 20.636 1.00 56.00 97 LYS A CA 1
ATOM 754 C C . LYS A 1 97 ? -16.289 -3.394 21.845 1.00 56.00 97 LYS A C 1
ATOM 756 O O . LYS A 1 97 ? -16.106 -2.238 22.231 1.00 56.00 97 LYS A O 1
ATOM 761 N N . PRO A 1 98 ? -17.150 -4.209 22.483 1.00 50.00 98 PRO A N 1
ATOM 762 C CA . PRO A 1 98 ? -18.042 -3.691 23.492 1.00 50.00 98 PRO A CA 1
ATOM 763 C C . PRO A 1 98 ? -17.350 -3.673 24.853 1.00 50.00 98 PRO A C 1
ATOM 765 O O . PRO A 1 98 ? -16.567 -4.555 25.208 1.00 50.00 98 PRO A O 1
ATOM 768 N N . LYS A 1 99 ? -17.734 -2.657 25.622 1.00 47.59 99 LYS A N 1
ATOM 769 C CA . LYS A 1 99 ? -17.658 -2.443 27.078 1.00 47.59 99 LYS A CA 1
ATOM 770 C C . LYS A 1 99 ? -17.641 -3.672 28.018 1.00 47.59 99 LYS A C 1
ATOM 772 O O . LYS A 1 99 ? -17.326 -3.496 29.192 1.00 47.59 99 LYS A O 1
ATOM 777 N N . GLU A 1 100 ? -17.940 -4.888 27.551 1.00 51.34 100 GLU A N 1
ATOM 778 C CA . GLU A 1 100 ? -18.129 -6.098 28.373 1.00 51.34 100 GLU A CA 1
ATOM 779 C C . GLU A 1 100 ? -16.888 -6.463 29.219 1.00 51.34 100 GLU A C 1
ATOM 781 O O . GLU A 1 100 ? -17.019 -7.062 30.282 1.00 51.34 100 GLU A O 1
ATOM 786 N N . ALA A 1 101 ? -15.673 -6.077 28.807 1.00 46.78 101 ALA A N 1
ATOM 787 C CA . ALA A 1 101 ? -14.457 -6.406 29.559 1.00 46.78 101 ALA A CA 1
ATOM 788 C C . ALA A 1 101 ? -14.282 -5.616 30.875 1.00 46.78 101 ALA A C 1
ATOM 790 O O . ALA A 1 101 ? -13.468 -6.032 31.699 1.00 46.78 101 ALA A O 1
ATOM 791 N N . TRP A 1 102 ? -15.003 -4.502 31.066 1.00 42.75 102 TRP A N 1
ATOM 792 C CA . TRP A 1 102 ? -14.881 -3.657 32.264 1.00 42.75 102 TRP A CA 1
ATOM 793 C C . TRP A 1 102 ? -16.078 -3.785 33.210 1.00 42.75 102 TRP A C 1
ATOM 795 O O . TRP A 1 102 ? -15.892 -3.820 34.424 1.00 42.75 102 TRP A O 1
ATOM 805 N N . GLU A 1 103 ? -17.294 -3.943 32.678 1.00 46.84 103 GLU A N 1
ATOM 806 C CA . GLU A 1 103 ? -18.490 -4.127 33.516 1.00 46.84 103 GLU A CA 1
ATOM 807 C C . GLU A 1 103 ? -18.456 -5.462 34.284 1.00 46.84 103 GLU A C 1
ATOM 809 O O . GLU A 1 103 ? -18.951 -5.523 35.402 1.00 46.84 103 GLU A O 1
ATOM 814 N N . GLY A 1 104 ? -17.740 -6.482 33.787 1.00 46.8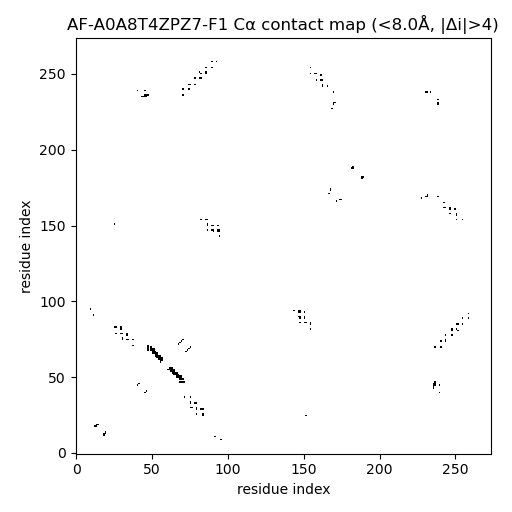8 104 GLY A N 1
ATOM 815 C CA . GLY A 1 104 ? -17.499 -7.721 34.540 1.00 46.88 104 GLY A CA 1
ATOM 816 C C . GLY A 1 104 ? -16.605 -7.557 35.778 1.00 46.88 104 GLY A C 1
ATOM 817 O O . GLY A 1 104 ? -16.825 -8.244 36.767 1.00 46.88 104 GLY A O 1
ATOM 818 N N . LYS A 1 105 ? -15.639 -6.622 35.770 1.00 44.44 105 LYS A N 1
ATOM 819 C CA . LYS A 1 105 ? -14.784 -6.352 36.945 1.00 44.44 105 LYS A CA 1
ATOM 820 C C . LYS A 1 105 ? -15.448 -5.408 37.949 1.00 44.44 105 LYS A C 1
ATOM 822 O O . LYS A 1 105 ? -15.265 -5.583 39.146 1.00 44.44 105 LYS A O 1
ATOM 827 N N . ALA A 1 106 ? -16.236 -4.443 37.476 1.00 49.03 106 ALA A N 1
ATOM 828 C CA . ALA A 1 106 ? -16.981 -3.544 38.358 1.00 49.03 106 ALA A CA 1
ATOM 829 C C . ALA A 1 106 ? -18.188 -4.241 39.018 1.00 49.03 106 ALA A C 1
ATOM 831 O O . ALA A 1 106 ? -18.470 -3.984 40.182 1.00 49.03 106 ALA A O 1
ATOM 832 N N . ALA A 1 107 ? -18.857 -5.168 38.321 1.00 47.28 107 ALA A N 1
ATOM 833 C CA . ALA A 1 107 ? -19.956 -5.950 38.893 1.00 47.28 107 ALA A CA 1
ATOM 834 C C . ALA A 1 107 ? -19.481 -7.082 39.827 1.00 47.28 107 ALA A C 1
ATOM 836 O O . ALA A 1 107 ? -20.192 -7.424 40.770 1.00 47.28 107 ALA A O 1
ATOM 837 N N . GLN A 1 108 ? -18.280 -7.641 39.619 1.00 45.84 108 GLN A N 1
ATOM 838 C CA . GLN A 1 108 ? -17.715 -8.658 40.523 1.00 45.84 108 GLN A CA 1
ATOM 839 C C . GLN A 1 108 ? -17.271 -8.099 41.881 1.00 45.84 108 GLN A C 1
ATOM 841 O O . GLN A 1 108 ? -17.245 -8.849 42.849 1.00 45.84 108 GLN A O 1
ATOM 846 N N . LEU A 1 109 ? -16.991 -6.797 41.991 1.00 49.50 109 LEU A N 1
ATOM 847 C CA . LEU A 1 109 ? -16.643 -6.167 43.272 1.00 49.50 109 LEU A CA 1
ATOM 848 C C . LEU A 1 109 ? -17.853 -5.884 44.180 1.00 49.50 109 LEU A C 1
ATOM 850 O O . LEU A 1 109 ? -17.665 -5.500 45.327 1.00 49.50 109 LEU A O 1
ATOM 854 N N . VAL A 1 110 ? -19.086 -6.086 43.702 1.00 54.03 110 VAL A N 1
ATOM 855 C CA . VAL A 1 110 ? -20.311 -5.775 44.470 1.00 54.03 110 VAL A CA 1
ATOM 856 C C . VAL A 1 110 ? -21.027 -7.040 44.967 1.00 54.03 110 VAL A C 1
ATOM 858 O O . VAL A 1 110 ? -21.965 -6.953 45.754 1.00 54.03 110 VAL A O 1
ATOM 861 N N . LYS A 1 111 ? -20.585 -8.240 44.565 1.00 46.28 111 LYS A N 1
ATOM 862 C CA . LYS A 1 111 ? -21.297 -9.498 44.851 1.00 46.28 111 LYS A CA 1
ATOM 863 C C . LYS A 1 111 ? -20.484 -10.489 45.693 1.00 46.28 111 LYS A C 1
ATOM 865 O O . LYS A 1 111 ? -20.387 -11.662 45.355 1.00 46.28 111 LYS A O 1
ATOM 870 N N . GLY A 1 112 ? -19.929 -10.006 46.804 1.00 41.03 112 GLY A N 1
ATOM 871 C CA . GLY A 1 112 ? -19.374 -10.829 47.882 1.00 41.03 112 GLY A CA 1
ATOM 872 C C . GLY A 1 112 ? -19.729 -10.222 49.238 1.00 41.03 112 GLY A C 1
ATOM 873 O O . GLY A 1 112 ? -19.134 -9.231 49.646 1.00 41.03 112 GLY A O 1
ATOM 874 N N . SER A 1 113 ? -20.746 -10.767 49.907 1.00 42.16 113 SER A N 1
ATOM 875 C CA . SER A 1 113 ? -21.191 -10.335 51.235 1.00 42.16 113 SER A CA 1
ATOM 876 C C . SER A 1 113 ? -20.314 -10.912 52.347 1.00 42.16 113 SER A C 1
ATOM 878 O O . SER A 1 113 ? -20.013 -12.102 52.311 1.00 42.16 113 SER A O 1
ATOM 880 N N . GLY A 1 114 ? -20.044 -10.132 53.397 1.00 42.50 114 GLY A N 1
ATOM 881 C CA . GLY A 1 114 ? -19.528 -10.678 54.655 1.00 42.50 114 GLY A CA 1
ATOM 882 C C . GLY A 1 114 ? -19.155 -9.631 55.705 1.00 42.50 114 GLY A C 1
ATOM 883 O O . GLY A 1 114 ? -17.998 -9.269 55.816 1.00 42.50 114 GLY A O 1
ATOM 884 N N . LYS A 1 115 ? -20.158 -9.156 56.457 1.00 47.41 115 LYS A N 1
ATOM 885 C CA . LYS A 1 115 ? -20.113 -8.641 57.844 1.00 47.41 115 LYS A CA 1
ATOM 886 C C . LYS A 1 115 ? -18.800 -8.001 58.354 1.00 47.41 115 LYS A C 1
ATOM 888 O O . LYS A 1 115 ? -17.887 -8.691 58.781 1.00 47.41 115 LYS A O 1
ATOM 893 N N . THR A 1 116 ? -18.819 -6.679 58.521 1.00 43.00 116 THR A N 1
ATOM 894 C CA . THR A 1 116 ? -18.692 -5.969 59.818 1.00 43.00 116 THR A CA 1
ATOM 895 C C . THR A 1 116 ? -18.857 -4.470 59.560 1.00 43.00 116 THR A C 1
ATOM 897 O O . THR A 1 116 ? -18.252 -3.905 58.656 1.00 43.00 116 THR A O 1
ATOM 900 N N . LYS A 1 117 ? -19.756 -3.824 60.308 1.00 51.16 117 LYS A N 1
ATOM 901 C CA . LYS A 1 117 ? -19.947 -2.369 60.276 1.00 51.16 117 LYS A CA 1
ATOM 902 C C . LYS A 1 117 ? -18.907 -1.723 61.199 1.00 51.16 117 LYS A C 1
ATOM 904 O O . LYS A 1 117 ? -18.987 -1.989 62.397 1.00 51.16 117 LYS A O 1
ATOM 909 N N . PRO A 1 118 ? -18.070 -0.783 60.737 1.00 43.22 118 PRO A N 1
ATOM 910 C CA . PRO A 1 118 ? -17.621 0.300 61.587 1.00 43.22 118 PRO A CA 1
ATOM 911 C C . PRO A 1 118 ? -18.544 1.502 61.361 1.00 43.22 118 PRO A C 1
ATOM 913 O O . PRO A 1 118 ? -18.727 1.979 60.239 1.00 43.22 118 PRO A O 1
ATOM 916 N N . LYS A 1 119 ? -19.158 1.987 62.445 1.00 54.44 119 LYS A N 1
ATOM 917 C CA . LYS A 1 119 ? -19.749 3.328 62.501 1.00 54.44 119 LYS A CA 1
ATOM 918 C C . LYS A 1 119 ? -18.645 4.325 62.132 1.00 54.44 119 LYS A C 1
ATOM 920 O O . LYS A 1 119 ? -17.727 4.518 62.917 1.00 54.44 119 LYS A O 1
ATOM 925 N N . SER A 1 120 ? -18.718 4.948 60.961 1.00 48.34 120 SER A N 1
ATOM 926 C CA . SER A 1 120 ? -17.842 6.070 60.621 1.00 48.34 120 SER A CA 1
ATOM 927 C C . SER A 1 120 ? -18.631 7.155 59.886 1.00 48.34 120 SER A C 1
ATOM 929 O O . SER A 1 120 ? -19.347 6.921 58.912 1.00 48.34 120 SER A O 1
ATOM 931 N N . PHE A 1 121 ? -18.535 8.341 60.474 1.00 51.66 121 PHE A N 1
ATOM 932 C CA . PHE A 1 121 ? -19.381 9.526 60.395 1.00 51.66 121 PHE A CA 1
ATOM 933 C C . PHE A 1 121 ? -19.297 10.335 59.080 1.00 51.66 121 PHE A C 1
ATOM 935 O O . PHE A 1 121 ? -19.635 11.513 59.065 1.00 51.66 121 PHE A O 1
ATOM 942 N N . PHE A 1 122 ? -18.922 9.742 57.942 1.00 48.91 122 PHE A N 1
ATOM 943 C CA . PHE A 1 122 ? -18.746 10.480 56.672 1.00 48.91 122 PHE A CA 1
ATOM 944 C C . PHE A 1 122 ? -19.896 10.300 55.661 1.00 48.91 122 PHE A C 1
ATOM 946 O O . PHE A 1 122 ? -19.706 10.298 54.446 1.00 48.91 122 PHE A O 1
ATOM 953 N N . GLY A 1 123 ? -21.128 10.157 56.152 1.00 48.31 123 GLY A N 1
ATOM 954 C CA . GLY A 1 123 ? -22.296 9.781 55.345 1.00 48.31 123 GLY A CA 1
ATOM 955 C C . GLY A 1 123 ? -23.019 10.894 54.569 1.00 48.31 123 GLY A C 1
ATOM 956 O O . GLY A 1 123 ? -24.054 10.597 53.977 1.00 48.31 123 GLY A O 1
ATOM 957 N N . LYS A 1 124 ? -22.554 12.155 54.560 1.00 49.78 124 LYS A N 1
ATOM 958 C CA . LYS A 1 124 ? -23.369 13.275 54.025 1.00 49.78 124 LYS A CA 1
ATOM 959 C C . LYS A 1 124 ? -22.746 14.208 52.980 1.00 49.78 124 LYS A C 1
ATOM 961 O O . LYS A 1 124 ? -23.476 15.049 52.473 1.00 49.78 124 LYS A O 1
ATOM 966 N N . LEU A 1 125 ? -21.486 14.030 52.568 1.00 51.19 125 LEU A N 1
ATOM 967 C CA . LEU A 1 125 ? -20.902 14.842 51.476 1.00 51.19 125 LEU A CA 1
ATOM 968 C C . LEU A 1 125 ? -20.587 14.084 50.170 1.00 51.19 125 LEU A C 1
ATOM 970 O O . LEU A 1 125 ? -20.296 14.715 49.160 1.00 51.19 125 LEU A O 1
ATOM 974 N N . GLY A 1 126 ? -20.676 12.749 50.135 1.00 47.25 126 GLY A N 1
ATOM 975 C CA . GLY A 1 126 ? -20.180 11.956 48.993 1.00 47.25 126 GLY A CA 1
ATOM 976 C C . GLY A 1 126 ? -21.214 11.471 47.966 1.00 47.25 126 GLY A C 1
ATOM 977 O O . GLY A 1 126 ? -20.831 10.993 46.901 1.00 47.25 126 GLY A O 1
ATOM 978 N N . SER A 1 127 ? -22.519 11.551 48.244 1.00 46.50 127 SER A N 1
ATOM 979 C CA . SER A 1 127 ? -23.545 10.858 47.436 1.00 46.50 127 SER A CA 1
ATOM 980 C C . SER A 1 127 ? -24.166 11.693 46.308 1.00 46.50 127 SER A C 1
ATOM 982 O O . SER A 1 127 ? -24.881 11.138 45.473 1.00 46.50 127 SER A O 1
ATOM 984 N N . SER A 1 128 ? -23.877 12.998 46.237 1.00 45.84 128 SER A N 1
ATOM 985 C CA . SER A 1 128 ? -24.435 13.888 45.202 1.00 45.84 128 SER A CA 1
ATOM 986 C C . SER A 1 128 ? -23.525 14.052 43.970 1.00 45.84 128 SER A C 1
ATOM 988 O O . SER A 1 128 ? -24.003 14.324 42.871 1.00 45.84 128 SER A O 1
ATOM 990 N N . LEU A 1 129 ? -22.217 13.792 44.095 1.00 47.69 129 LEU A N 1
ATOM 991 C CA . LEU A 1 129 ? -21.259 13.942 42.985 1.00 47.69 129 LEU A CA 1
ATOM 992 C C . LEU A 1 129 ? -21.152 12.713 42.066 1.00 47.69 129 LEU A C 1
ATOM 994 O O . LEU A 1 129 ? -20.694 12.833 40.933 1.00 47.69 129 LEU A O 1
ATOM 998 N N . SER A 1 130 ? -21.635 11.539 42.484 1.00 46.66 130 SER A N 1
ATOM 999 C CA . SER A 1 130 ? -21.638 10.329 41.642 1.00 46.66 130 SER A CA 1
ATOM 1000 C C . SER A 1 130 ? -22.795 10.277 40.631 1.00 46.66 130 SER A C 1
ATOM 1002 O O . SER A 1 130 ? -22.796 9.424 39.743 1.00 46.66 130 SER A O 1
ATOM 1004 N N . LYS A 1 131 ? -23.759 11.208 40.710 1.00 47.09 131 LYS A N 1
ATOM 1005 C CA . LYS A 1 131 ? -24.874 11.335 39.751 1.00 47.09 131 LYS A CA 1
ATOM 1006 C C . LYS A 1 131 ? -24.576 12.241 38.555 1.00 47.09 131 LYS A C 1
ATOM 1008 O O . LYS A 1 131 ? -25.364 12.274 37.610 1.00 47.09 131 LYS A O 1
ATOM 1013 N N . VAL A 1 132 ? -23.425 12.913 38.518 1.00 48.19 132 VAL A N 1
ATOM 1014 C CA . VAL A 1 132 ? -23.022 13.728 37.365 1.00 48.19 132 VAL A CA 1
ATOM 1015 C C . VAL A 1 132 ? -22.311 12.836 36.345 1.00 48.19 132 VAL A C 1
ATOM 1017 O O . VAL A 1 132 ? -21.094 12.832 36.183 1.00 48.19 132 VAL A O 1
ATOM 1020 N N . ASN A 1 133 ? -23.109 12.064 35.606 1.00 47.06 133 ASN A N 1
ATOM 1021 C CA . ASN A 1 133 ? -22.689 11.182 34.510 1.00 47.06 133 ASN A CA 1
ATOM 1022 C C . ASN A 1 133 ? -22.178 11.951 33.261 1.00 47.06 133 ASN A C 1
ATOM 1024 O O . ASN A 1 133 ? -22.294 11.475 32.129 1.00 47.06 133 ASN A O 1
ATOM 1028 N N . VAL A 1 134 ? -21.624 13.154 33.437 1.00 50.47 134 VAL A N 1
ATOM 1029 C CA . VAL A 1 134 ? -21.218 14.072 32.359 1.00 50.47 134 VAL A CA 1
ATOM 1030 C C . VAL A 1 134 ? -19.835 13.709 31.806 1.00 50.47 134 VAL A C 1
ATOM 1032 O O . VAL A 1 134 ? -19.618 13.795 30.597 1.00 50.47 134 VAL A O 1
ATOM 1035 N N . PHE A 1 135 ? -18.933 13.172 32.636 1.00 44.53 135 PHE A N 1
ATOM 1036 C CA . PHE A 1 135 ? -17.572 12.794 32.221 1.00 44.53 135 PHE A CA 1
ATOM 1037 C C . PHE A 1 135 ? -17.463 11.440 31.495 1.00 44.53 135 PHE A C 1
ATOM 1039 O O . PHE A 1 135 ? -16.445 11.152 30.863 1.00 44.53 135 PHE A O 1
ATOM 1046 N N . SER A 1 136 ? -18.526 10.630 31.471 1.00 47.84 136 SER A N 1
ATOM 1047 C CA . SER A 1 136 ? -18.550 9.389 30.677 1.00 47.84 136 SER A CA 1
ATOM 1048 C C . SER A 1 136 ? -18.654 9.649 29.161 1.00 47.84 136 SER A C 1
ATOM 1050 O O . SER A 1 136 ? -18.197 8.837 28.349 1.00 47.84 136 SER A O 1
ATOM 1052 N N . ARG A 1 137 ? -19.191 10.814 28.764 1.00 48.12 137 ARG A N 1
ATOM 1053 C CA . ARG A 1 137 ? -19.402 11.214 27.362 1.00 48.12 137 ARG A CA 1
ATOM 1054 C C . ARG A 1 137 ? -18.123 11.656 26.627 1.00 48.12 137 ARG A C 1
ATOM 1056 O O . ARG A 1 137 ? -17.955 11.223 25.486 1.00 48.12 137 ARG A O 1
ATOM 1063 N N . PRO A 1 138 ? -17.198 12.463 27.189 1.00 49.41 138 PRO A N 1
ATOM 1064 C CA . PRO A 1 138 ? -15.928 12.771 26.519 1.00 49.41 138 PRO A CA 1
ATOM 1065 C C . PRO A 1 138 ? -14.996 11.553 26.427 1.00 49.41 138 PRO A C 1
ATOM 1067 O O . PRO A 1 138 ? -14.299 11.389 25.426 1.00 49.41 138 PRO A O 1
ATOM 1070 N N . TRP A 1 139 ? -15.044 10.632 27.394 1.00 44.81 139 TRP A N 1
ATOM 1071 C CA . TRP A 1 139 ? -14.170 9.453 27.384 1.00 44.81 139 TRP A CA 1
ATOM 1072 C C . TRP A 1 139 ? -14.540 8.428 26.298 1.00 44.81 139 TRP A C 1
ATOM 1074 O O . TRP A 1 139 ? -13.662 7.800 25.701 1.00 44.81 139 TRP A O 1
ATOM 1084 N N . GLN A 1 140 ? -15.832 8.286 25.975 1.00 51.41 140 GLN A N 1
ATOM 1085 C CA . GLN A 1 140 ? -16.268 7.520 24.800 1.00 51.41 140 GLN A CA 1
ATOM 1086 C C . GLN A 1 140 ? -15.838 8.183 23.481 1.00 51.41 140 GLN A C 1
ATOM 1088 O O . GLN A 1 140 ? -15.461 7.474 22.548 1.00 51.41 140 GLN A O 1
ATOM 1093 N N . LYS A 1 141 ? -15.822 9.524 23.421 1.00 54.78 141 LYS A N 1
ATOM 1094 C CA . LYS A 1 141 ? -15.413 10.289 22.229 1.00 54.78 141 LYS A CA 1
ATOM 1095 C C . LYS A 1 141 ? -13.930 10.086 21.891 1.00 54.78 141 LYS A C 1
ATOM 1097 O O . LYS A 1 141 ? -13.620 9.831 20.736 1.00 54.78 141 LYS A O 1
ATOM 1102 N N . ILE A 1 142 ? -13.030 10.085 22.880 1.00 57.50 142 ILE A N 1
ATOM 1103 C CA . ILE A 1 142 ? -11.583 9.859 22.661 1.00 57.50 142 ILE A CA 1
ATOM 1104 C C . ILE A 1 142 ? -11.293 8.410 22.223 1.00 57.50 142 ILE A C 1
ATOM 1106 O O . ILE A 1 142 ? -10.418 8.151 21.395 1.00 57.50 142 ILE A O 1
ATOM 1110 N N . ARG A 1 143 ? -12.045 7.434 22.750 1.00 57.16 143 ARG A N 1
ATOM 1111 C CA . ARG A 1 143 ? -11.850 6.010 22.421 1.00 57.16 143 ARG A CA 1
ATOM 1112 C C . ARG A 1 143 ? -12.298 5.652 21.006 1.00 57.16 143 ARG A C 1
ATOM 1114 O O . ARG A 1 143 ? -11.661 4.798 20.391 1.00 57.16 143 ARG A O 1
ATOM 1121 N N . PHE A 1 144 ? -13.344 6.301 20.494 1.00 61.47 144 PHE A N 1
ATOM 1122 C CA . PHE A 1 144 ? -13.796 6.108 19.116 1.00 61.47 144 PHE A CA 1
ATOM 1123 C C . PHE A 1 144 ? -12.755 6.629 18.115 1.00 61.47 144 PHE A C 1
ATOM 1125 O O . PHE A 1 144 ? -12.357 5.887 17.222 1.00 61.47 144 PHE A O 1
ATOM 1132 N N . THR A 1 145 ? -12.208 7.829 18.348 1.00 68.69 145 THR A N 1
ATOM 1133 C CA . THR A 1 145 ? -11.128 8.399 17.522 1.00 68.69 145 THR A CA 1
ATOM 1134 C C . THR A 1 145 ? -9.867 7.534 17.539 1.00 68.69 145 THR A C 1
ATOM 1136 O O . THR A 1 145 ? -9.212 7.344 16.519 1.00 68.69 145 THR A O 1
ATOM 1139 N N . ARG A 1 146 ? -9.523 6.939 18.688 1.00 74.75 146 ARG A N 1
ATOM 1140 C CA . ARG A 1 146 ? -8.349 6.057 18.782 1.00 74.75 146 ARG A CA 1
ATOM 1141 C C . ARG A 1 146 ? -8.525 4.758 17.991 1.00 74.75 146 ARG A C 1
ATOM 1143 O O . ARG A 1 146 ? -7.547 4.212 17.491 1.00 74.75 146 ARG A O 1
ATOM 1150 N N . ALA A 1 147 ? -9.749 4.242 17.904 1.00 75.12 147 ALA A N 1
ATOM 1151 C CA . ALA A 1 147 ? -10.066 3.041 17.138 1.00 75.12 147 ALA A CA 1
ATOM 1152 C C . ALA A 1 147 ? -9.985 3.291 15.624 1.00 75.12 147 ALA A C 1
ATOM 1154 O O . ALA A 1 147 ? -9.363 2.500 14.915 1.00 75.12 147 ALA A O 1
ATOM 1155 N N . THR A 1 148 ? -10.554 4.401 15.146 1.00 82.19 148 THR A N 1
ATOM 1156 C CA . THR A 1 148 ? -10.483 4.806 13.733 1.00 82.19 148 THR A CA 1
ATOM 1157 C C . THR A 1 148 ? -9.056 5.143 13.308 1.00 82.19 148 THR A C 1
ATOM 1159 O O . THR A 1 148 ? -8.629 4.692 12.246 1.00 82.19 148 THR A O 1
ATOM 1162 N N . LEU A 1 149 ? -8.294 5.841 14.158 1.00 84.94 149 LEU A N 1
ATOM 1163 C CA . LEU A 1 149 ? -6.889 6.168 13.901 1.00 84.94 149 LEU A CA 1
ATOM 1164 C C . LEU A 1 149 ? -6.016 4.911 13.796 1.00 84.94 149 LEU A C 1
ATOM 1166 O O . LEU A 1 149 ? -5.217 4.794 12.877 1.00 84.94 149 LEU A O 1
ATOM 1170 N N . ARG A 1 150 ? -6.196 3.933 14.696 1.00 85.75 150 ARG A N 1
ATOM 1171 C CA . ARG A 1 150 ? -5.469 2.651 14.621 1.00 85.75 150 ARG A CA 1
ATOM 1172 C C . ARG A 1 150 ? -5.769 1.887 13.337 1.00 85.75 150 ARG A C 1
ATOM 1174 O O . ARG A 1 150 ? -4.861 1.282 12.783 1.00 85.75 150 ARG A O 1
ATOM 1181 N N . GLY A 1 151 ? -7.025 1.909 12.888 1.00 86.69 151 GLY A N 1
ATOM 1182 C CA . GLY A 1 151 ? -7.405 1.329 11.603 1.00 86.69 151 GLY A CA 1
ATOM 1183 C C . GLY A 1 151 ? -6.700 2.019 10.440 1.00 86.69 151 GLY A C 1
ATOM 1184 O O . GLY A 1 151 ? -6.136 1.333 9.600 1.00 86.69 151 GLY A O 1
ATOM 1185 N N . ALA A 1 152 ? -6.680 3.355 10.426 1.00 89.88 152 ALA A N 1
ATOM 1186 C CA . ALA A 1 152 ? -6.021 4.122 9.370 1.00 89.88 152 ALA A CA 1
ATOM 1187 C C . ALA A 1 152 ? -4.511 3.852 9.330 1.00 89.88 152 ALA A C 1
ATOM 1189 O O . ALA A 1 152 ? -3.987 3.512 8.276 1.00 89.88 152 ALA A O 1
ATOM 1190 N N . ILE A 1 153 ? -3.836 3.913 10.486 1.00 90.25 153 ILE A N 1
ATOM 1191 C CA . ILE A 1 153 ? -2.402 3.607 10.599 1.00 90.25 153 ILE A CA 1
ATOM 1192 C C . ILE A 1 153 ? -2.118 2.200 10.073 1.00 90.25 153 ILE A C 1
ATOM 1194 O O . ILE A 1 153 ? -1.227 2.036 9.254 1.00 90.25 153 ILE A O 1
ATOM 1198 N N . LEU A 1 154 ? -2.900 1.194 10.485 1.00 89.81 154 LEU A N 1
ATOM 1199 C CA . LEU A 1 154 ? -2.709 -0.179 10.015 1.00 89.81 154 LEU A CA 1
ATOM 1200 C C . LEU A 1 154 ? -2.823 -0.280 8.487 1.00 89.81 154 LEU A C 1
ATOM 1202 O O . LEU A 1 154 ? -1.986 -0.926 7.866 1.00 89.81 154 LEU A O 1
ATOM 1206 N N . VAL A 1 155 ? -3.838 0.356 7.893 1.00 89.50 155 VAL A N 1
ATOM 1207 C CA . VAL A 1 155 ? -4.054 0.340 6.440 1.00 89.50 155 VAL A CA 1
ATOM 1208 C C . VAL A 1 155 ? -2.882 0.987 5.706 1.00 89.50 155 VAL A C 1
ATOM 1210 O O . VAL A 1 155 ? -2.319 0.351 4.820 1.00 89.50 155 VAL A O 1
ATOM 1213 N N . PHE A 1 156 ? -2.462 2.188 6.114 1.00 91.50 156 PHE A N 1
ATOM 1214 C CA . PHE A 1 156 ? -1.335 2.879 5.482 1.00 91.50 156 PHE A CA 1
ATOM 1215 C C . PHE A 1 156 ? -0.009 2.148 5.677 1.00 91.50 156 PHE A C 1
ATOM 1217 O O . PHE A 1 156 ? 0.758 2.030 4.730 1.00 91.50 156 PHE A O 1
ATOM 1224 N N . THR A 1 157 ? 0.262 1.609 6.869 1.00 90.56 157 THR A N 1
ATOM 1225 C CA . THR A 1 157 ? 1.479 0.825 7.112 1.00 90.56 157 THR A CA 1
ATOM 1226 C C . THR A 1 157 ? 1.533 -0.395 6.204 1.00 90.56 157 THR A C 1
ATOM 1228 O O . THR A 1 157 ? 2.556 -0.630 5.570 1.00 90.56 157 THR A O 1
ATOM 1231 N N . VAL A 1 158 ? 0.441 -1.159 6.116 1.00 89.00 158 VAL A N 1
ATOM 1232 C CA . VAL A 1 158 ? 0.377 -2.329 5.232 1.00 89.00 158 VAL A CA 1
ATOM 1233 C C . VAL A 1 158 ? 0.573 -1.891 3.783 1.00 89.00 158 VAL A C 1
ATOM 1235 O O . VAL A 1 158 ? 1.446 -2.427 3.112 1.00 89.00 158 VAL A O 1
ATOM 1238 N N . PHE A 1 159 ? -0.164 -0.879 3.329 1.00 88.88 159 PHE A N 1
ATOM 1239 C CA . PHE A 1 159 ? -0.061 -0.367 1.966 1.00 88.88 159 PHE A CA 1
ATOM 1240 C C . PHE A 1 159 ? 1.373 0.047 1.595 1.00 88.88 159 PHE A C 1
ATOM 1242 O O . PHE A 1 159 ? 1.915 -0.454 0.614 1.00 88.88 159 PHE A O 1
ATOM 1249 N N . ILE A 1 160 ? 2.032 0.865 2.425 1.00 89.44 160 ILE A N 1
ATOM 1250 C CA . ILE A 1 160 ? 3.414 1.319 2.196 1.00 89.44 160 ILE A CA 1
ATOM 1251 C C . ILE A 1 160 ? 4.385 0.137 2.143 1.00 89.44 160 ILE A C 1
ATOM 1253 O O . ILE A 1 160 ? 5.231 0.080 1.254 1.00 89.44 160 ILE A O 1
ATOM 1257 N N . VAL A 1 161 ? 4.264 -0.822 3.067 1.00 90.06 161 VAL A N 1
ATOM 1258 C CA . VAL A 1 161 ? 5.130 -2.012 3.086 1.00 90.06 161 VAL A CA 1
ATOM 1259 C C . VAL A 1 161 ? 4.971 -2.824 1.802 1.00 90.06 161 VAL A C 1
ATOM 1261 O O . VAL A 1 161 ? 5.973 -3.256 1.237 1.00 90.06 161 VAL A O 1
ATOM 1264 N N . PHE A 1 162 ? 3.742 -3.007 1.311 1.00 87.44 162 PHE A N 1
ATOM 1265 C CA . PHE A 1 162 ? 3.505 -3.738 0.066 1.00 87.44 162 PHE A CA 1
ATOM 1266 C C . PHE A 1 162 ? 4.029 -2.996 -1.159 1.00 87.44 162 PHE A C 1
ATOM 1268 O O . PHE A 1 162 ? 4.672 -3.627 -1.993 1.00 87.44 162 PHE A O 1
ATOM 1275 N N . ILE A 1 163 ? 3.821 -1.680 -1.253 1.00 86.06 163 ILE A N 1
ATOM 1276 C CA . ILE A 1 163 ? 4.370 -0.876 -2.353 1.00 86.06 163 ILE A CA 1
ATOM 1277 C C . ILE A 1 163 ? 5.901 -0.935 -2.353 1.00 86.06 163 ILE A C 1
ATOM 1279 O O . ILE A 1 163 ? 6.500 -1.180 -3.399 1.00 86.06 163 ILE A O 1
ATOM 1283 N N . MET A 1 164 ? 6.544 -0.792 -1.190 1.00 85.50 164 MET A N 1
ATOM 1284 C CA . MET A 1 164 ? 8.001 -0.909 -1.064 1.00 85.50 164 MET A CA 1
ATOM 1285 C C . MET A 1 164 ? 8.497 -2.297 -1.477 1.00 85.50 164 MET A C 1
ATOM 1287 O O . MET A 1 164 ? 9.413 -2.411 -2.288 1.00 85.50 164 MET A O 1
ATOM 1291 N N . LEU A 1 165 ? 7.872 -3.361 -0.965 1.00 86.31 165 LEU A N 1
ATOM 1292 C CA . LEU A 1 165 ? 8.253 -4.736 -1.285 1.00 86.31 165 LEU A CA 1
ATOM 1293 C C . LEU A 1 165 ? 8.082 -5.039 -2.779 1.00 86.31 165 LEU A C 1
ATOM 1295 O O . LEU A 1 165 ? 8.967 -5.627 -3.394 1.00 86.31 165 LEU A O 1
ATOM 1299 N N . ALA A 1 166 ? 6.970 -4.611 -3.372 1.00 81.94 166 ALA A N 1
ATOM 1300 C CA . ALA A 1 166 ? 6.707 -4.784 -4.795 1.00 81.94 166 ALA A CA 1
ATOM 1301 C C . ALA A 1 166 ? 7.728 -4.026 -5.659 1.00 81.94 166 ALA A C 1
ATOM 1303 O O . ALA A 1 166 ? 8.256 -4.581 -6.623 1.00 81.94 166 ALA A O 1
ATOM 1304 N N . SER A 1 167 ? 8.070 -2.797 -5.263 1.00 81.44 167 SER A N 1
ATOM 1305 C CA . SER A 1 167 ? 9.081 -1.978 -5.942 1.00 81.44 167 SER A CA 1
ATOM 1306 C C . SER A 1 167 ? 10.457 -2.645 -5.915 1.00 81.44 167 SER A C 1
ATOM 1308 O O . SER A 1 167 ? 11.120 -2.724 -6.945 1.00 81.44 167 SER A O 1
ATOM 1310 N N . LEU A 1 168 ? 10.853 -3.198 -4.763 1.00 82.38 168 LEU A N 1
ATOM 1311 C CA . LEU A 1 168 ? 12.109 -3.938 -4.596 1.00 82.38 168 LEU A CA 1
ATOM 1312 C C . LEU A 1 168 ? 12.169 -5.201 -5.465 1.00 82.38 168 LEU A C 1
ATOM 1314 O O . LEU A 1 168 ? 13.222 -5.519 -6.013 1.00 82.38 168 LEU A O 1
ATOM 1318 N N . LEU A 1 169 ? 11.051 -5.922 -5.590 1.00 79.00 169 LEU A N 1
ATOM 1319 C CA . LEU A 1 169 ? 10.991 -7.167 -6.360 1.00 79.00 169 LEU A CA 1
ATOM 1320 C C . LEU A 1 169 ? 11.095 -6.938 -7.867 1.00 79.00 169 LEU A C 1
ATOM 1322 O O . LEU A 1 169 ? 11.672 -7.764 -8.572 1.00 79.00 169 LEU A O 1
ATOM 1326 N N . VAL A 1 170 ? 10.531 -5.843 -8.370 1.00 75.94 170 VAL A N 1
ATOM 1327 C CA . VAL A 1 170 ? 10.470 -5.603 -9.817 1.00 75.94 170 VAL A CA 1
ATOM 1328 C C . VAL A 1 170 ? 11.578 -4.713 -10.335 1.00 75.94 170 VAL A C 1
ATOM 1330 O O . VAL A 1 170 ? 12.014 -4.888 -11.472 1.00 75.94 170 VAL A O 1
ATOM 1333 N N . TYR A 1 171 ? 12.075 -3.812 -9.500 1.00 78.44 171 TYR A N 1
ATOM 1334 C CA . TYR A 1 171 ? 13.222 -2.982 -9.818 1.00 78.44 171 TYR A CA 1
ATOM 1335 C C . TYR A 1 171 ? 14.364 -3.350 -8.868 1.00 78.44 171 TYR A C 1
ATOM 1337 O O . TYR A 1 171 ? 14.733 -2.550 -8.011 1.00 78.44 171 TYR A O 1
ATOM 1345 N N . PRO A 1 172 ? 14.970 -4.547 -9.006 1.00 74.81 172 PRO A N 1
ATOM 1346 C CA . PRO A 1 172 ? 16.081 -4.964 -8.146 1.00 74.81 172 PRO A CA 1
ATOM 1347 C C . PRO A 1 172 ? 17.272 -3.994 -8.228 1.00 74.81 172 PRO A C 1
ATOM 1349 O O . PRO A 1 172 ? 18.040 -3.862 -7.277 1.00 74.81 172 PRO A O 1
ATOM 1352 N N . GLN A 1 173 ? 17.381 -3.255 -9.336 1.00 81.00 173 GLN A N 1
ATOM 1353 C CA . GLN A 1 173 ? 18.352 -2.177 -9.525 1.00 81.00 173 GLN A CA 1
ATOM 1354 C C . GLN A 1 173 ? 18.193 -1.043 -8.497 1.00 81.00 173 GLN A C 1
ATOM 1356 O O . GLN A 1 173 ? 19.191 -0.435 -8.130 1.00 81.00 173 GLN A O 1
ATOM 1361 N N . LEU A 1 174 ? 16.986 -0.788 -7.966 1.00 80.44 174 LEU A N 1
ATOM 1362 C CA . LEU A 1 174 ? 16.775 0.208 -6.903 1.00 80.44 174 LEU A CA 1
ATOM 1363 C C . LEU A 1 174 ? 17.601 -0.117 -5.660 1.00 80.44 174 LEU A C 1
ATOM 1365 O O . LEU A 1 174 ? 18.142 0.792 -5.043 1.00 80.44 174 LEU A O 1
ATOM 1369 N N . ILE A 1 175 ? 17.719 -1.401 -5.303 1.00 77.88 175 ILE A N 1
ATOM 1370 C CA . ILE A 1 175 ? 18.531 -1.829 -4.156 1.00 77.88 175 ILE A CA 1
ATOM 1371 C C . ILE A 1 175 ? 19.990 -1.510 -4.430 1.00 77.88 175 ILE A C 1
ATOM 1373 O O . ILE A 1 175 ? 20.658 -0.911 -3.593 1.00 77.88 175 ILE A O 1
ATOM 1377 N N . TYR A 1 176 ? 20.469 -1.907 -5.609 1.00 80.88 176 TYR A N 1
ATOM 1378 C CA . TYR A 1 176 ? 21.852 -1.690 -5.995 1.00 80.88 176 TYR A CA 1
ATOM 1379 C C . TYR A 1 176 ? 22.198 -0.201 -5.982 1.00 80.88 176 TYR A C 1
ATOM 1381 O O . TYR A 1 176 ? 23.145 0.175 -5.301 1.00 80.88 176 TYR A O 1
ATOM 1389 N N . HIS A 1 177 ? 21.391 0.637 -6.638 1.00 84.88 177 HIS A N 1
ATOM 1390 C CA . HIS A 1 177 ? 21.598 2.082 -6.686 1.00 84.88 177 HIS A CA 1
ATOM 1391 C C . HIS A 1 177 ? 21.483 2.736 -5.311 1.00 84.88 177 HIS A C 1
ATOM 1393 O O . HIS A 1 177 ? 22.390 3.455 -4.913 1.00 84.88 177 HIS A O 1
ATOM 1399 N N . ALA A 1 178 ? 20.438 2.438 -4.533 1.00 82.38 178 ALA A N 1
ATOM 1400 C CA . ALA A 1 178 ? 20.269 3.026 -3.204 1.00 82.38 178 ALA A CA 1
ATOM 1401 C C . ALA A 1 178 ? 21.443 2.687 -2.277 1.00 82.38 178 ALA A C 1
ATOM 1403 O O . ALA A 1 178 ? 21.947 3.553 -1.565 1.00 82.38 178 ALA A O 1
ATOM 1404 N N . VAL A 1 179 ? 21.904 1.434 -2.304 1.00 80.62 179 VAL A N 1
ATOM 1405 C CA . VAL A 1 179 ? 23.046 0.989 -1.503 1.00 80.62 179 VAL A CA 1
ATOM 1406 C C . VAL A 1 179 ? 24.343 1.602 -2.029 1.00 80.62 179 VAL A C 1
ATOM 1408 O O . VAL A 1 179 ? 25.107 2.165 -1.245 1.00 80.62 179 VAL A O 1
ATOM 1411 N N . SER A 1 180 ? 24.596 1.547 -3.340 1.00 85.00 180 SER A N 1
ATOM 1412 C CA . SER A 1 180 ? 25.814 2.108 -3.933 1.00 85.00 180 SER A CA 1
ATOM 1413 C C . SER A 1 180 ? 25.915 3.611 -3.709 1.00 85.00 180 SER A C 1
ATOM 1415 O O . SER A 1 180 ? 26.992 4.110 -3.389 1.00 85.00 180 SER A O 1
ATOM 1417 N N . ASP A 1 181 ? 24.799 4.325 -3.829 1.00 87.44 181 ASP A N 1
ATOM 1418 C CA . ASP A 1 181 ? 24.739 5.769 -3.649 1.00 87.44 181 ASP A CA 1
ATOM 1419 C C . ASP A 1 181 ? 24.873 6.134 -2.175 1.00 87.44 181 ASP A C 1
ATOM 1421 O O . ASP A 1 181 ? 25.621 7.055 -1.858 1.00 87.44 181 ASP A O 1
ATOM 1425 N N . ALA A 1 182 ? 24.263 5.380 -1.252 1.00 84.19 182 ALA A N 1
ATOM 1426 C CA . ALA A 1 182 ? 24.463 5.574 0.185 1.00 84.19 182 ALA A CA 1
ATOM 1427 C C . ALA A 1 182 ? 25.942 5.432 0.583 1.00 84.19 182 ALA A C 1
ATOM 1429 O O . ALA A 1 182 ? 26.449 6.262 1.338 1.00 84.19 182 ALA A O 1
ATOM 1430 N N . TYR A 1 183 ? 26.650 4.435 0.036 1.00 83.00 183 TYR A N 1
ATOM 1431 C CA . TYR A 1 183 ? 28.088 4.261 0.265 1.00 83.00 183 TYR A CA 1
ATOM 1432 C C . TYR A 1 183 ? 28.938 5.349 -0.395 1.00 83.00 183 TYR A C 1
ATOM 1434 O O . TYR A 1 183 ? 29.911 5.803 0.201 1.00 83.00 183 TYR A O 1
ATOM 1442 N N . ARG A 1 184 ? 28.586 5.781 -1.612 1.00 86.88 184 ARG A N 1
ATOM 1443 C CA . ARG A 1 184 ? 29.304 6.853 -2.321 1.00 86.88 184 ARG A CA 1
ATOM 1444 C C . ARG A 1 184 ? 29.142 8.209 -1.645 1.00 86.88 184 ARG A C 1
ATOM 1446 O O . ARG A 1 184 ? 30.090 8.982 -1.604 1.00 86.88 184 ARG A O 1
ATOM 1453 N N . THR A 1 185 ? 27.949 8.494 -1.135 1.00 92.62 185 THR A N 1
ATOM 1454 C CA . THR A 1 185 ? 27.612 9.786 -0.524 1.00 92.62 185 THR A CA 1
ATOM 1455 C C . THR A 1 185 ? 28.060 9.890 0.932 1.00 92.62 185 THR A C 1
ATOM 1457 O O . THR A 1 185 ? 28.292 10.998 1.404 1.00 92.62 185 THR A O 1
ATOM 1460 N N . ASN A 1 186 ? 28.223 8.765 1.642 1.00 86.94 186 ASN A N 1
ATOM 1461 C CA . ASN A 1 186 ? 28.566 8.749 3.067 1.00 86.94 186 ASN A CA 1
ATOM 1462 C C . ASN A 1 186 ? 29.807 7.881 3.351 1.00 86.94 186 ASN A C 1
ATOM 1464 O O . ASN A 1 186 ? 29.669 6.698 3.683 1.00 86.94 186 ASN A O 1
ATOM 1468 N N . PRO A 1 187 ? 31.027 8.453 3.305 1.00 89.06 187 PRO A N 1
ATOM 1469 C CA . PRO A 1 187 ? 32.253 7.716 3.628 1.00 89.06 187 PRO A CA 1
ATOM 1470 C C . PRO A 1 187 ? 32.253 7.174 5.068 1.00 89.06 187 PRO A C 1
ATOM 1472 O O . PRO A 1 187 ? 32.752 6.082 5.322 1.00 89.06 187 PRO A O 1
ATOM 1475 N N . THR A 1 188 ? 31.588 7.863 5.999 1.00 89.50 188 THR A N 1
ATOM 1476 C CA . THR A 1 188 ? 31.417 7.414 7.391 1.00 89.50 188 THR A CA 1
ATOM 1477 C C 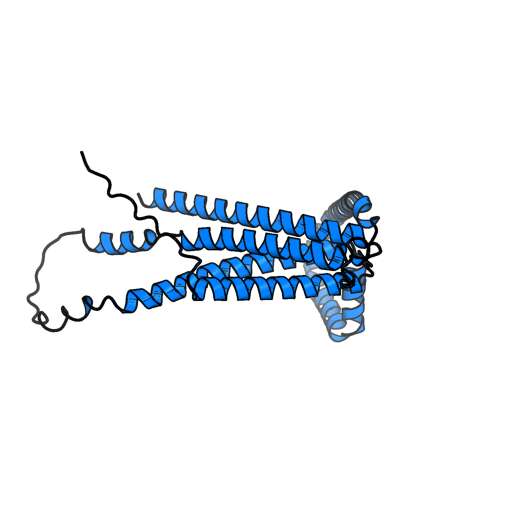. THR A 1 188 ? 30.632 6.109 7.508 1.00 89.50 188 THR A C 1
ATOM 1479 O O . THR A 1 188 ? 30.945 5.280 8.356 1.00 89.50 188 THR A O 1
ATOM 1482 N N . LEU A 1 189 ? 29.631 5.894 6.650 1.00 84.75 189 LEU A N 1
ATOM 1483 C CA . LEU A 1 189 ? 28.847 4.659 6.618 1.00 84.75 189 LEU A CA 1
ATOM 1484 C C . LEU A 1 189 ? 29.685 3.497 6.076 1.00 84.75 189 LEU A C 1
ATOM 1486 O O . LEU A 1 189 ? 29.593 2.377 6.581 1.00 84.75 189 LEU A O 1
ATOM 1490 N N . LEU A 1 190 ? 30.538 3.767 5.084 1.00 84.44 190 LEU A N 1
ATOM 1491 C CA . LEU A 1 190 ? 31.496 2.791 4.574 1.00 84.44 190 LEU A CA 1
ATOM 1492 C C . LEU A 1 190 ? 32.495 2.376 5.663 1.00 84.44 190 LEU A C 1
ATOM 1494 O O . LEU A 1 190 ? 32.702 1.182 5.882 1.00 84.44 190 LEU A O 1
ATOM 1498 N N . ASP A 1 191 ? 33.076 3.344 6.369 1.00 88.88 191 ASP A N 1
ATOM 1499 C CA . ASP A 1 191 ? 34.056 3.079 7.423 1.00 88.88 191 ASP A CA 1
ATOM 1500 C C . ASP A 1 191 ? 33.420 2.417 8.649 1.00 88.88 191 ASP A C 1
ATOM 1502 O O . ASP A 1 191 ? 33.995 1.483 9.209 1.00 88.88 191 ASP A O 1
ATOM 1506 N N . PHE A 1 192 ? 32.185 2.789 8.999 1.00 88.50 192 PHE A N 1
ATOM 1507 C CA . PHE A 1 192 ? 31.391 2.088 10.007 1.00 88.50 192 PHE A CA 1
ATOM 1508 C C . PHE A 1 192 ? 31.150 0.623 9.629 1.00 88.50 192 PHE A C 1
ATOM 1510 O O . PHE A 1 192 ? 31.324 -0.260 10.467 1.00 88.50 192 PHE A O 1
ATOM 1517 N N . MET A 1 193 ? 30.781 0.333 8.377 1.00 82.12 193 MET A N 1
ATOM 1518 C CA . MET A 1 193 ? 30.555 -1.043 7.919 1.00 82.12 193 MET A CA 1
ATOM 1519 C C . MET A 1 193 ? 31.849 -1.864 7.902 1.00 82.12 193 MET A C 1
ATOM 1521 O O . MET A 1 193 ? 31.828 -3.029 8.300 1.00 82.12 193 MET A O 1
ATOM 1525 N N . LYS A 1 194 ? 32.986 -1.263 7.523 1.00 84.00 194 LYS A N 1
ATOM 1526 C CA . LYS A 1 194 ? 34.311 -1.901 7.628 1.00 84.00 194 LYS A CA 1
ATOM 1527 C C . LYS A 1 194 ? 34.667 -2.214 9.082 1.00 84.00 194 LYS A C 1
ATOM 1529 O O . LYS A 1 194 ? 35.007 -3.353 9.389 1.00 84.00 194 LYS A O 1
ATOM 1534 N N . ALA A 1 195 ? 34.530 -1.232 9.974 1.00 82.50 195 ALA A N 1
ATOM 1535 C CA . ALA A 1 195 ? 34.801 -1.393 11.400 1.00 82.50 195 ALA A CA 1
ATOM 1536 C C . ALA A 1 195 ? 33.875 -2.436 12.040 1.00 82.50 195 ALA A C 1
ATOM 1538 O O . ALA A 1 195 ? 34.327 -3.267 12.819 1.00 82.50 195 ALA A O 1
ATOM 1539 N N . THR A 1 196 ? 32.596 -2.450 11.660 1.00 78.19 196 THR A N 1
ATOM 1540 C CA . THR A 1 196 ? 31.606 -3.430 12.123 1.00 78.19 196 THR A CA 1
ATOM 1541 C C . THR A 1 196 ? 31.934 -4.833 11.621 1.00 78.19 196 THR A C 1
ATOM 1543 O O . THR A 1 196 ? 31.902 -5.781 12.400 1.00 78.19 196 THR A O 1
ATOM 1546 N N . GLY A 1 197 ? 32.312 -4.984 10.348 1.00 76.94 197 GLY A N 1
ATOM 1547 C CA . GLY A 1 197 ? 32.761 -6.264 9.795 1.00 76.94 197 GLY A CA 1
ATOM 1548 C C . GLY A 1 197 ? 34.015 -6.795 10.494 1.00 76.94 197 GLY A C 1
ATOM 1549 O O . GLY A 1 197 ? 34.091 -7.978 10.819 1.00 76.94 197 GLY A O 1
ATOM 1550 N N . GLN A 1 198 ? 34.969 -5.913 10.800 1.00 80.25 198 GLN A N 1
ATOM 1551 C CA . GLN A 1 198 ? 36.184 -6.261 11.534 1.00 80.25 198 GLN A CA 1
ATOM 1552 C C . GLN A 1 198 ? 35.891 -6.598 13.004 1.00 80.25 198 GLN A C 1
ATOM 1554 O O . GLN A 1 198 ? 36.422 -7.576 13.527 1.00 80.25 198 GLN A O 1
ATOM 1559 N N . ALA A 1 199 ? 34.996 -5.852 13.654 1.00 77.88 199 ALA A N 1
ATOM 1560 C CA . ALA A 1 199 ? 34.563 -6.097 15.026 1.00 77.88 199 ALA A CA 1
ATOM 1561 C C . ALA A 1 199 ? 33.745 -7.386 15.162 1.00 77.88 199 ALA A C 1
ATOM 1563 O O . ALA A 1 199 ? 33.826 -8.034 16.193 1.00 77.88 199 ALA A O 1
ATOM 1564 N N . LEU A 1 200 ? 32.995 -7.792 14.134 1.00 75.50 200 LEU A N 1
ATOM 1565 C CA . LEU A 1 200 ? 32.238 -9.049 14.106 1.00 75.50 200 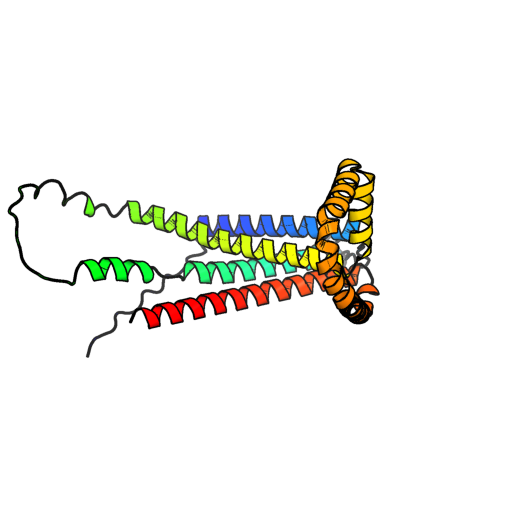LEU A CA 1
ATOM 1566 C C . LEU A 1 200 ? 33.065 -10.235 13.586 1.00 75.50 200 LEU A C 1
ATOM 1568 O O . LEU A 1 200 ? 32.535 -11.338 13.478 1.00 75.50 200 LEU A O 1
ATOM 1572 N N . SER A 1 201 ? 34.357 -10.054 13.298 1.00 69.88 201 SER A N 1
ATOM 1573 C CA . SER A 1 201 ? 35.228 -11.138 12.819 1.00 69.88 201 SER A CA 1
ATOM 1574 C C . SER A 1 201 ? 35.342 -12.306 13.810 1.00 69.88 201 SER A C 1
ATOM 1576 O O . SER A 1 201 ? 35.494 -13.446 13.385 1.00 69.88 201 SER A O 1
ATOM 1578 N N . PHE A 1 202 ? 35.162 -12.079 15.118 1.00 69.25 202 PHE A N 1
ATOM 1579 C CA . PHE A 1 202 ? 35.096 -13.161 16.113 1.00 69.25 202 PHE A CA 1
ATOM 1580 C C . PHE A 1 202 ? 33.842 -14.047 15.962 1.00 69.25 202 PHE A C 1
ATOM 1582 O O . PHE A 1 202 ? 33.845 -15.198 16.393 1.00 69.25 202 PHE A O 1
ATOM 1589 N N . LEU A 1 2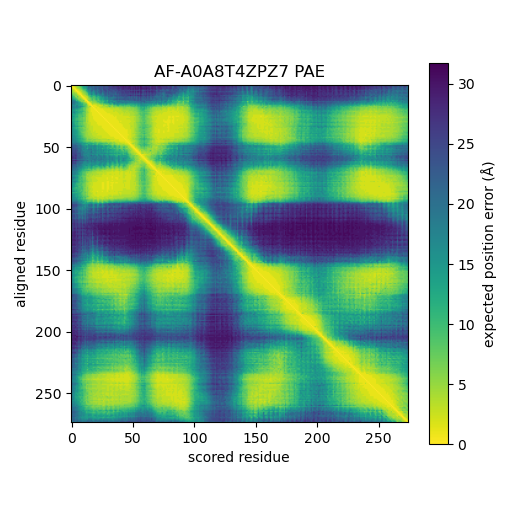03 ? 32.779 -13.553 15.308 1.00 61.66 203 LEU A N 1
ATOM 1590 C CA . LEU A 1 203 ? 31.614 -14.354 14.914 1.00 61.66 203 LEU A CA 1
ATOM 1591 C C . LEU A 1 203 ? 31.869 -15.173 13.639 1.00 61.66 203 LEU A C 1
ATOM 1593 O O . LEU A 1 203 ? 30.954 -15.854 13.176 1.00 61.66 203 LEU A O 1
ATOM 1597 N N . ALA A 1 204 ? 33.088 -15.184 13.084 1.00 59.56 204 ALA A N 1
ATOM 1598 C CA . ALA A 1 204 ? 33.452 -16.044 11.954 1.00 59.56 204 ALA A CA 1
ATOM 1599 C C . ALA A 1 204 ? 33.156 -17.536 12.213 1.00 59.56 204 ALA A C 1
ATOM 1601 O O . ALA A 1 204 ? 32.868 -18.269 11.269 1.00 59.56 204 ALA A O 1
ATOM 1602 N N . GLY A 1 205 ? 33.102 -17.975 13.479 1.00 59.94 205 GLY A N 1
ATOM 1603 C CA . GLY A 1 205 ? 32.616 -19.311 13.854 1.00 59.94 205 GLY A CA 1
ATOM 1604 C C . GLY A 1 205 ? 31.131 -19.561 13.525 1.00 59.94 205 GLY A C 1
ATOM 1605 O O . GLY A 1 205 ? 30.777 -20.656 13.098 1.00 59.94 205 GLY A O 1
ATOM 1606 N N . ILE A 1 206 ? 30.268 -18.541 13.631 1.00 55.56 206 ILE A N 1
ATOM 1607 C CA . ILE A 1 206 ? 28.878 -18.551 13.120 1.00 55.56 206 ILE A CA 1
ATOM 1608 C C . ILE A 1 206 ? 28.865 -18.343 11.597 1.00 55.56 206 ILE A C 1
ATOM 1610 O O . ILE A 1 206 ? 27.960 -18.811 10.906 1.00 55.56 206 ILE A O 1
ATOM 1614 N N . GLY A 1 207 ? 29.909 -17.707 11.058 1.00 56.44 207 GLY A N 1
ATOM 1615 C CA . GLY A 1 207 ? 30.172 -17.592 9.625 1.00 56.44 207 GLY A CA 1
ATOM 1616 C C . GLY A 1 207 ? 30.108 -18.934 8.895 1.00 56.44 207 GLY A C 1
ATOM 1617 O O . GLY A 1 207 ? 29.568 -18.971 7.798 1.00 56.44 207 GLY A O 1
ATOM 1618 N N . ASN A 1 208 ? 30.510 -20.043 9.529 1.00 61.06 208 ASN A N 1
ATOM 1619 C CA . ASN A 1 208 ? 30.369 -21.391 8.959 1.00 61.06 208 ASN A CA 1
ATOM 1620 C C . ASN A 1 208 ? 28.908 -21.860 8.813 1.00 61.06 208 ASN A C 1
ATOM 1622 O O . ASN A 1 208 ? 28.571 -22.559 7.859 1.00 61.06 208 ASN A O 1
ATOM 1626 N N . ALA A 1 209 ? 28.010 -21.457 9.717 1.00 61.66 209 ALA A N 1
ATOM 1627 C CA . ALA A 1 209 ? 26.577 -21.726 9.574 1.00 61.66 209 ALA A CA 1
ATOM 1628 C C . ALA A 1 209 ? 25.952 -20.844 8.479 1.00 61.66 209 ALA A C 1
ATOM 1630 O O . ALA A 1 209 ? 25.071 -21.285 7.741 1.00 61.66 209 ALA A O 1
ATOM 1631 N N . PHE A 1 210 ? 26.440 -19.610 8.334 1.00 63.97 210 PHE A N 1
ATOM 1632 C CA . PHE A 1 210 ? 25.998 -18.696 7.284 1.00 63.97 210 PHE A CA 1
ATOM 1633 C C . PHE A 1 210 ? 26.496 -19.126 5.898 1.00 63.97 210 PHE A C 1
ATOM 1635 O O . PHE A 1 210 ? 25.729 -19.092 4.940 1.00 63.97 210 PHE A O 1
ATOM 1642 N N . THR A 1 211 ? 27.743 -19.593 5.781 1.00 66.81 211 THR A N 1
ATOM 1643 C CA . THR A 1 211 ? 28.281 -20.168 4.539 1.00 66.81 211 THR A CA 1
ATOM 1644 C C . THR A 1 211 ? 27.602 -21.487 4.194 1.00 66.81 211 THR A C 1
ATOM 1646 O O . THR A 1 211 ? 27.370 -21.731 3.016 1.00 66.81 211 THR A O 1
ATOM 1649 N N . PHE A 1 212 ? 27.184 -22.289 5.181 1.00 70.19 212 PHE A N 1
ATOM 1650 C CA . PHE A 1 212 ? 26.352 -23.475 4.949 1.00 70.19 212 PHE A CA 1
ATOM 1651 C C . PHE A 1 212 ? 24.936 -23.124 4.464 1.00 70.19 212 PHE A C 1
ATOM 1653 O O . PHE A 1 212 ? 24.390 -23.788 3.584 1.00 70.19 212 PHE A O 1
ATOM 1660 N N . ALA A 1 213 ? 24.341 -22.048 4.987 1.00 70.69 213 ALA A N 1
ATOM 1661 C CA . ALA A 1 213 ? 23.051 -21.542 4.523 1.00 70.69 213 ALA A CA 1
ATOM 1662 C C . ALA A 1 213 ? 23.143 -20.807 3.171 1.00 70.69 213 ALA A C 1
ATOM 1664 O O . ALA A 1 213 ? 22.134 -20.675 2.477 1.00 70.69 213 ALA A O 1
ATOM 1665 N N . MET A 1 214 ? 24.334 -20.347 2.768 1.00 73.81 214 MET A N 1
ATOM 1666 C CA . MET A 1 214 ? 24.538 -19.524 1.573 1.00 73.81 214 MET A CA 1
ATOM 1667 C C . MET A 1 214 ? 24.134 -20.233 0.266 1.00 73.81 214 MET A C 1
ATOM 1669 O O . MET A 1 214 ? 23.443 -19.604 -0.534 1.00 73.81 214 MET A O 1
ATOM 1673 N N . PRO A 1 215 ? 24.461 -21.520 0.018 1.00 79.94 215 PRO A N 1
ATOM 1674 C CA . PRO A 1 215 ? 23.952 -22.255 -1.140 1.00 79.94 215 PRO A CA 1
ATOM 1675 C C . PRO A 1 215 ? 22.427 -22.367 -1.162 1.00 79.94 215 PRO A C 1
ATOM 1677 O O . PRO A 1 215 ? 21.825 -22.172 -2.215 1.00 79.94 215 PRO A O 1
ATOM 1680 N N . ALA A 1 216 ? 21.794 -22.635 -0.014 1.00 75.06 216 ALA A N 1
ATOM 1681 C CA . ALA A 1 216 ? 20.338 -22.737 0.089 1.00 75.06 216 ALA A CA 1
ATOM 1682 C C . ALA A 1 216 ? 19.665 -21.379 -0.147 1.00 75.06 216 ALA A C 1
ATOM 1684 O O . ALA A 1 216 ? 18.698 -21.287 -0.899 1.00 75.06 216 ALA A O 1
ATOM 1685 N N . PHE A 1 217 ? 20.220 -20.310 0.427 1.00 74.19 217 PHE A N 1
ATOM 1686 C CA . PHE A 1 217 ? 19.775 -18.942 0.189 1.00 74.19 217 PHE A CA 1
ATOM 1687 C C . PHE A 1 217 ? 19.960 -18.538 -1.275 1.00 74.19 217 PHE A C 1
ATOM 1689 O O . PHE A 1 217 ? 19.025 -18.041 -1.893 1.00 74.19 217 PHE A O 1
ATOM 1696 N N . LYS A 1 218 ? 21.124 -18.815 -1.873 1.00 80.88 218 LYS A N 1
ATOM 1697 C CA . LYS A 1 218 ? 21.382 -18.582 -3.299 1.00 80.88 218 LYS A CA 1
ATOM 1698 C C . LYS A 1 218 ? 20.393 -19.359 -4.168 1.00 80.88 218 LYS A C 1
ATOM 1700 O O . LYS A 1 218 ? 19.827 -18.786 -5.093 1.00 80.88 218 LYS A O 1
ATOM 1705 N N . GLY A 1 219 ? 20.146 -20.630 -3.853 1.00 8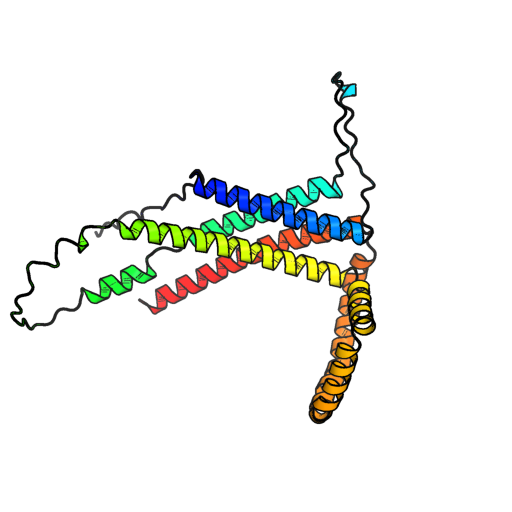3.31 219 GLY A N 1
ATOM 1706 C CA . GLY A 1 219 ? 19.154 -21.465 -4.530 1.00 83.31 219 GLY A CA 1
ATOM 1707 C C . GLY A 1 219 ? 17.744 -20.886 -4.423 1.00 83.31 219 GLY A C 1
ATOM 1708 O O . GLY A 1 219 ? 17.056 -20.774 -5.434 1.00 83.31 219 GLY A O 1
ATOM 1709 N N . PHE A 1 220 ? 17.345 -20.432 -3.234 1.00 83.00 220 PHE A N 1
ATOM 1710 C CA . PHE A 1 220 ? 16.076 -19.741 -3.008 1.00 83.00 220 PHE A CA 1
ATOM 1711 C C . PHE A 1 220 ? 15.977 -18.439 -3.810 1.00 83.00 220 PHE A C 1
ATOM 1713 O O . PHE A 1 220 ? 14.975 -18.225 -4.481 1.00 83.00 220 PHE A O 1
ATOM 1720 N N . VAL A 1 221 ? 17.009 -17.591 -3.795 1.00 80.75 221 VAL A N 1
ATOM 1721 C CA . VAL A 1 221 ? 17.032 -16.323 -4.541 1.00 80.75 221 VAL A CA 1
ATOM 1722 C C . VAL A 1 221 ? 16.963 -16.570 -6.047 1.00 80.75 221 VAL A C 1
ATOM 1724 O O . VAL A 1 221 ? 16.230 -15.868 -6.735 1.00 80.75 221 VAL A O 1
ATOM 1727 N N . ILE A 1 222 ? 17.658 -17.586 -6.566 1.00 82.94 222 ILE A N 1
ATOM 1728 C CA . ILE A 1 222 ? 17.579 -17.972 -7.983 1.00 82.94 222 ILE A CA 1
ATOM 1729 C C . ILE A 1 222 ? 16.184 -18.511 -8.319 1.00 82.94 222 ILE A C 1
ATOM 1731 O O . ILE A 1 222 ? 15.600 -18.105 -9.319 1.00 82.94 222 ILE A O 1
ATOM 1735 N N . ALA A 1 223 ? 15.624 -19.395 -7.489 1.00 85.25 223 ALA A N 1
ATOM 1736 C CA . ALA A 1 223 ? 14.286 -19.946 -7.697 1.00 85.25 223 ALA A CA 1
ATOM 1737 C C . ALA A 1 223 ? 13.207 -18.853 -7.648 1.00 85.25 223 ALA A C 1
ATOM 1739 O O . ALA A 1 223 ? 12.329 -18.800 -8.512 1.00 85.25 223 ALA A O 1
ATOM 1740 N N . LEU A 1 224 ? 13.310 -17.939 -6.682 1.00 80.25 224 LEU A N 1
ATOM 1741 C CA . LEU A 1 224 ? 12.457 -16.763 -6.574 1.00 80.25 224 LEU A CA 1
ATOM 1742 C C . LEU A 1 224 ? 12.624 -15.870 -7.805 1.00 80.25 224 LEU A C 1
ATOM 1744 O O . LEU A 1 224 ? 11.626 -15.524 -8.426 1.00 80.25 224 LEU A O 1
ATOM 1748 N N . GLY A 1 225 ? 13.867 -15.580 -8.201 1.00 81.44 225 GLY A N 1
ATOM 1749 C CA . GLY A 1 225 ? 14.221 -14.814 -9.396 1.00 81.44 225 GLY A CA 1
ATOM 1750 C C . GLY A 1 225 ? 13.609 -15.394 -10.671 1.00 81.44 225 GLY A C 1
ATOM 1751 O O . GLY A 1 225 ? 13.013 -14.665 -11.456 1.00 81.44 225 GLY A O 1
ATOM 1752 N N . ASN A 1 226 ? 13.667 -16.714 -10.842 1.00 85.19 226 ASN A N 1
ATOM 1753 C CA . ASN A 1 226 ? 13.046 -17.413 -11.966 1.00 85.19 226 ASN A CA 1
ATOM 1754 C C . ASN A 1 226 ? 11.515 -17.335 -11.920 1.00 85.19 226 ASN A C 1
ATOM 1756 O O . ASN A 1 226 ? 10.883 -17.150 -12.956 1.00 85.19 226 ASN A O 1
ATOM 1760 N N . THR A 1 227 ? 10.925 -17.421 -10.726 1.00 85.06 227 THR A N 1
ATOM 1761 C CA . THR A 1 227 ? 9.470 -17.327 -10.529 1.00 85.06 227 THR A CA 1
ATOM 1762 C C . THR A 1 227 ? 8.949 -15.922 -10.836 1.00 85.06 227 THR A C 1
ATOM 1764 O O . THR A 1 227 ? 7.894 -15.773 -11.446 1.00 85.06 227 THR A O 1
ATOM 1767 N N . ILE A 1 228 ? 9.699 -14.881 -10.460 1.00 82.38 228 ILE A N 1
ATOM 1768 C CA . ILE A 1 228 ? 9.341 -13.478 -10.723 1.00 82.38 228 ILE A CA 1
ATOM 1769 C C . ILE A 1 228 ? 9.858 -12.973 -12.075 1.00 82.38 228 ILE A C 1
ATOM 1771 O O . ILE A 1 228 ? 9.557 -11.845 -12.459 1.00 82.38 228 ILE A O 1
ATOM 1775 N N . LYS A 1 229 ? 10.612 -13.776 -12.834 1.00 83.19 229 LYS A N 1
ATOM 1776 C CA . LYS A 1 229 ? 11.167 -13.369 -14.132 1.00 83.19 229 LYS A CA 1
ATOM 1777 C C . LYS A 1 229 ? 10.086 -12.884 -15.109 1.00 83.19 229 LYS A C 1
ATOM 1779 O O . LYS A 1 229 ? 10.269 -11.783 -15.629 1.00 83.19 229 LYS A O 1
ATOM 1784 N N . PRO A 1 230 ? 8.945 -13.583 -15.295 1.00 85.06 230 PRO A N 1
ATOM 1785 C CA . PRO A 1 230 ? 7.859 -13.094 -16.150 1.00 85.06 230 PRO A CA 1
ATOM 1786 C C . PRO A 1 230 ? 7.300 -11.741 -15.683 1.00 85.06 230 PRO A C 1
ATOM 1788 O O . PRO A 1 230 ? 6.902 -10.909 -16.494 1.00 85.06 230 PRO A O 1
ATOM 1791 N N . LEU A 1 231 ? 7.315 -11.500 -14.368 1.00 81.88 231 LEU A N 1
ATOM 1792 C CA . LEU A 1 231 ? 6.880 -10.239 -13.774 1.00 81.88 231 LEU A CA 1
ATOM 1793 C C . LEU A 1 231 ? 7.878 -9.103 -14.055 1.00 81.88 231 LEU A C 1
ATOM 1795 O O . LEU A 1 231 ? 7.491 -7.979 -14.362 1.00 81.88 231 LEU A O 1
ATOM 1799 N N . SER A 1 232 ? 9.176 -9.401 -14.002 1.00 81.44 232 SER A N 1
ATOM 1800 C CA . SER A 1 232 ? 10.233 -8.431 -14.305 1.00 81.44 232 SER A CA 1
ATOM 1801 C C . SER A 1 232 ? 10.299 -8.046 -15.791 1.00 81.44 232 SER A C 1
ATOM 1803 O O . SER A 1 232 ? 10.757 -6.949 -16.111 1.00 81.44 232 SER A O 1
ATOM 1805 N N . THR A 1 233 ? 9.812 -8.910 -16.691 1.00 87.75 233 THR A N 1
ATOM 1806 C CA . THR A 1 233 ? 9.795 -8.672 -18.145 1.00 87.75 233 THR A CA 1
ATOM 1807 C C . THR A 1 233 ? 8.599 -7.859 -18.631 1.00 87.75 233 THR A C 1
ATOM 1809 O O . THR A 1 233 ? 8.596 -7.443 -19.785 1.00 87.75 233 THR A O 1
ATOM 1812 N N . LEU A 1 234 ? 7.593 -7.627 -17.781 1.00 87.25 234 LEU A N 1
ATOM 1813 C CA . LEU A 1 234 ? 6.470 -6.748 -18.113 1.00 87.25 234 LEU A CA 1
ATOM 1814 C C . LEU A 1 234 ? 6.962 -5.322 -18.394 1.00 87.25 234 LEU A C 1
ATOM 1816 O O . LEU A 1 234 ? 7.983 -4.871 -17.862 1.00 87.25 234 LEU A O 1
ATOM 1820 N N . ASP A 1 235 ? 6.218 -4.596 -19.215 1.00 90.25 235 ASP A N 1
ATOM 1821 C CA . ASP A 1 235 ? 6.428 -3.168 -19.395 1.00 90.25 235 ASP A CA 1
ATOM 1822 C C . ASP A 1 235 ? 6.097 -2.407 -18.099 1.00 90.25 235 ASP A C 1
ATOM 1824 O O . ASP A 1 235 ? 5.407 -2.902 -17.202 1.00 90.25 235 ASP A O 1
ATOM 1828 N N . ASN A 1 236 ? 6.621 -1.189 -17.974 1.00 89.25 236 ASN A N 1
ATOM 1829 C CA . ASN A 1 236 ? 6.508 -0.407 -16.743 1.00 89.25 236 ASN A CA 1
ATOM 1830 C C . ASN A 1 236 ? 5.041 -0.125 -16.362 1.00 89.25 236 ASN A C 1
ATOM 1832 O O . ASN A 1 236 ? 4.702 -0.168 -15.177 1.00 89.25 236 ASN A O 1
ATOM 1836 N N . ALA A 1 237 ? 4.154 0.080 -17.343 1.00 89.38 237 ALA A N 1
ATOM 1837 C CA . ALA A 1 237 ?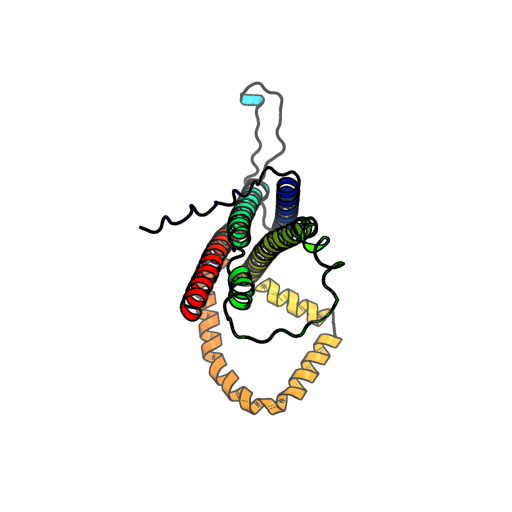 2.732 0.297 -17.084 1.00 89.38 237 ALA A CA 1
ATOM 1838 C C . ALA A 1 237 ? 2.049 -0.967 -16.545 1.00 89.38 237 ALA A C 1
ATOM 1840 O O . ALA A 1 237 ? 1.351 -0.899 -15.530 1.00 89.38 237 ALA A O 1
ATOM 1841 N N . ALA A 1 238 ? 2.299 -2.138 -17.139 1.00 89.12 238 ALA A N 1
ATOM 1842 C CA . ALA A 1 238 ? 1.739 -3.381 -16.615 1.00 89.12 238 ALA A CA 1
ATOM 1843 C C . ALA A 1 238 ? 2.307 -3.760 -15.236 1.00 89.12 238 ALA A C 1
ATOM 1845 O O . ALA A 1 238 ? 1.561 -4.243 -14.380 1.00 89.12 238 ALA A O 1
ATOM 1846 N N . LYS A 1 239 ? 3.590 -3.473 -14.969 1.00 89.31 239 LYS A N 1
ATOM 1847 C CA . LYS A 1 239 ? 4.189 -3.606 -13.626 1.00 89.31 239 LYS A CA 1
ATOM 1848 C C . LYS A 1 239 ? 3.439 -2.759 -12.601 1.00 89.31 239 LYS A C 1
ATOM 1850 O O . LYS A 1 239 ? 3.029 -3.272 -11.562 1.00 89.31 239 LYS A O 1
ATOM 1855 N N . TYR A 1 240 ? 3.204 -1.487 -12.921 1.00 90.06 240 TYR A N 1
ATOM 1856 C CA . TYR A 1 240 ? 2.459 -0.569 -12.064 1.00 90.06 240 TYR A CA 1
ATOM 1857 C C . TYR A 1 240 ? 1.030 -1.056 -11.776 1.00 90.06 240 TYR A C 1
ATOM 1859 O O . TYR A 1 240 ? 0.622 -1.118 -10.614 1.00 90.06 240 TYR A O 1
ATOM 1867 N N . LEU A 1 241 ? 0.295 -1.476 -12.812 1.00 90.75 241 LEU A N 1
ATOM 1868 C CA . LEU A 1 241 ? -1.054 -2.037 -12.670 1.00 90.75 241 LEU A CA 1
ATOM 1869 C C . LEU A 1 241 ? -1.071 -3.260 -11.755 1.00 90.75 241 LEU A C 1
ATOM 1871 O O . LEU A 1 241 ? -1.918 -3.374 -10.865 1.00 90.75 241 LEU A O 1
ATOM 1875 N N . MET A 1 242 ? -0.120 -4.171 -11.955 1.00 88.56 242 MET A N 1
ATOM 1876 C CA . MET A 1 242 ? -0.016 -5.371 -11.142 1.00 88.56 242 MET A CA 1
ATOM 1877 C C . MET A 1 242 ? 0.286 -5.035 -9.676 1.00 88.56 242 MET A C 1
ATOM 1879 O O . MET A 1 242 ? -0.297 -5.663 -8.793 1.00 88.56 242 MET A O 1
ATOM 1883 N N . PHE A 1 243 ? 1.113 -4.023 -9.388 1.00 86.12 243 PHE A N 1
ATOM 1884 C CA . PHE A 1 243 ? 1.365 -3.590 -8.006 1.00 86.12 243 PHE A CA 1
ATOM 1885 C C . PHE A 1 243 ? 0.142 -3.029 -7.332 1.00 86.12 243 PHE A C 1
ATOM 1887 O O . PHE A 1 243 ? -0.158 -3.435 -6.212 1.00 86.12 243 PHE A O 1
ATOM 1894 N 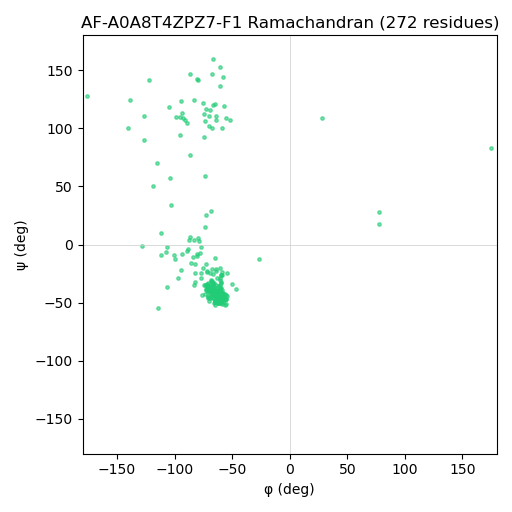N . GLN A 1 244 ? -0.558 -2.123 -8.008 1.00 89.31 244 GLN A N 1
ATOM 1895 C CA . GLN A 1 244 ? -1.755 -1.510 -7.456 1.00 89.31 244 GLN A CA 1
ATOM 1896 C C . GLN A 1 244 ? -2.797 -2.583 -7.130 1.00 89.31 244 GLN A C 1
ATOM 1898 O O . GLN A 1 244 ? -3.352 -2.613 -6.032 1.00 89.31 244 GLN A O 1
ATOM 1903 N N . ASN A 1 245 ? -2.971 -3.555 -8.030 1.00 91.12 245 ASN A N 1
ATOM 1904 C CA . ASN A 1 245 ? -3.886 -4.666 -7.813 1.00 91.12 245 ASN A CA 1
ATOM 1905 C C . ASN A 1 245 ? -3.435 -5.576 -6.652 1.00 91.12 245 ASN A C 1
ATOM 1907 O O . ASN A 1 245 ? -4.209 -5.844 -5.735 1.00 91.12 245 ASN A O 1
ATOM 1911 N N . ILE A 1 246 ? -2.174 -6.022 -6.628 1.00 87.69 246 ILE A N 1
ATOM 1912 C CA . ILE A 1 246 ? -1.662 -6.875 -5.540 1.00 87.69 246 ILE A CA 1
ATOM 1913 C C . ILE A 1 246 ? -1.762 -6.158 -4.192 1.00 87.69 246 ILE A C 1
ATOM 1915 O O . ILE A 1 246 ? -2.231 -6.753 -3.222 1.00 87.69 246 ILE A O 1
ATOM 1919 N N . ALA A 1 247 ? -1.379 -4.881 -4.125 1.00 86.50 247 ALA A N 1
ATOM 1920 C CA . ALA A 1 247 ? -1.480 -4.079 -2.913 1.00 86.50 247 ALA A CA 1
ATOM 1921 C C . ALA A 1 247 ? -2.935 -3.993 -2.427 1.00 86.50 247 ALA A C 1
ATOM 1923 O O . ALA A 1 247 ? -3.192 -4.226 -1.243 1.00 86.50 247 ALA A O 1
ATOM 1924 N N . ALA A 1 248 ? -3.894 -3.762 -3.331 1.00 88.38 248 ALA A N 1
ATOM 1925 C CA . ALA A 1 248 ? -5.325 -3.759 -3.028 1.00 88.38 248 ALA A CA 1
ATOM 1926 C C . ALA A 1 248 ? -5.788 -5.084 -2.395 1.00 88.38 248 ALA A C 1
ATOM 1928 O O . ALA A 1 248 ? -6.374 -5.092 -1.304 1.00 88.38 248 ALA A O 1
ATOM 1929 N N . TRP A 1 249 ? -5.478 -6.213 -3.041 1.00 90.81 249 TRP A N 1
ATOM 1930 C CA . TRP A 1 249 ? -5.834 -7.549 -2.553 1.00 90.81 249 TRP A CA 1
ATOM 1931 C C . TRP A 1 249 ? -5.183 -7.862 -1.207 1.00 90.81 249 TRP A C 1
ATOM 1933 O O . TRP A 1 249 ? -5.854 -8.329 -0.282 1.00 90.81 249 TRP A O 1
ATOM 1943 N N . CYS A 1 250 ? -3.893 -7.567 -1.056 1.00 87.50 250 CYS A N 1
ATOM 1944 C CA . CYS A 1 250 ? -3.161 -7.793 0.184 1.00 87.50 250 CYS A CA 1
ATOM 1945 C C . CYS A 1 250 ? -3.720 -6.951 1.336 1.00 87.50 250 CYS A C 1
ATOM 1947 O O . CYS A 1 250 ? -3.958 -7.491 2.420 1.00 87.50 250 CYS A O 1
ATOM 1949 N N . CYS A 1 251 ? -4.010 -5.666 1.111 1.00 87.00 251 CYS A N 1
ATOM 1950 C CA . CYS A 1 251 ? -4.659 -4.802 2.099 1.00 87.00 251 CYS A CA 1
ATOM 1951 C C . CYS A 1 251 ? -6.008 -5.377 2.555 1.00 87.00 251 CYS A C 1
ATOM 1953 O O . CYS A 1 251 ? -6.271 -5.456 3.761 1.00 87.00 251 CYS A O 1
ATOM 1955 N N . ALA A 1 252 ? -6.843 -5.829 1.615 1.00 90.00 252 ALA A N 1
ATOM 1956 C CA . ALA A 1 252 ? -8.145 -6.416 1.921 1.00 90.00 252 ALA A CA 1
ATOM 1957 C C . ALA A 1 252 ? -8.025 -7.727 2.719 1.00 90.00 252 ALA A C 1
ATOM 1959 O O . ALA A 1 252 ? -8.662 -7.885 3.769 1.00 90.00 252 ALA A O 1
ATOM 1960 N N . LEU A 1 253 ? -7.166 -8.647 2.273 1.00 90.75 253 LEU A N 1
ATOM 1961 C CA . LEU A 1 253 ? -6.949 -9.937 2.928 1.00 90.75 253 LEU A CA 1
ATOM 1962 C C . LEU A 1 253 ? -6.366 -9.773 4.332 1.00 90.75 253 LEU A C 1
ATOM 1964 O O . LEU A 1 253 ? -6.854 -10.395 5.277 1.00 90.75 253 LEU A O 1
ATOM 1968 N N . ILE A 1 254 ? -5.372 -8.899 4.510 1.00 88.06 254 ILE A N 1
ATOM 1969 C CA . ILE A 1 254 ? -4.768 -8.641 5.822 1.00 88.06 254 ILE A CA 1
ATOM 1970 C C . ILE A 1 254 ? -5.790 -8.033 6.772 1.00 88.06 254 ILE A C 1
ATOM 1972 O O . ILE A 1 254 ? -5.874 -8.461 7.923 1.00 88.06 254 ILE A O 1
ATOM 1976 N N . ALA A 1 255 ? -6.615 -7.093 6.312 1.00 89.00 255 ALA A N 1
ATOM 1977 C CA . ALA A 1 255 ? -7.676 -6.539 7.140 1.00 89.00 255 ALA A CA 1
ATOM 1978 C C . ALA A 1 255 ? -8.693 -7.609 7.567 1.00 89.00 255 ALA A C 1
ATOM 1980 O O . ALA A 1 255 ? -9.086 -7.664 8.738 1.00 89.00 255 ALA A O 1
ATOM 1981 N N . MET A 1 256 ? -9.086 -8.501 6.654 1.00 89.31 256 MET A N 1
ATOM 1982 C CA . MET A 1 256 ? -9.962 -9.631 6.969 1.00 89.31 256 MET A CA 1
ATOM 1983 C C . MET A 1 256 ? -9.339 -10.584 7.992 1.00 89.31 256 MET A C 1
ATOM 1985 O O . MET A 1 256 ? -9.975 -10.910 9.001 1.00 89.31 256 MET A O 1
ATOM 1989 N N . LEU A 1 257 ? -8.096 -11.010 7.761 1.00 89.38 257 LEU A N 1
ATOM 1990 C CA . LEU A 1 257 ? -7.358 -11.894 8.660 1.00 89.38 257 LEU A CA 1
ATOM 1991 C C . LEU A 1 257 ? -7.201 -11.249 10.033 1.00 89.38 257 LEU A C 1
ATOM 1993 O O . LEU A 1 257 ? -7.545 -11.865 11.042 1.00 89.38 257 LEU A O 1
ATOM 1997 N N . TYR A 1 258 ? -6.780 -9.987 10.079 1.00 87.81 258 TYR A N 1
ATOM 1998 C CA . TYR A 1 258 ? -6.618 -9.226 11.309 1.00 87.81 258 TYR A CA 1
ATOM 1999 C C . TYR A 1 258 ? -7.913 -9.200 12.132 1.00 87.81 258 TYR A C 1
ATOM 2001 O O . TYR A 1 258 ? -7.906 -9.488 13.334 1.00 87.81 258 TYR A O 1
ATOM 2009 N N . VAL A 1 259 ? -9.053 -8.914 11.493 1.00 87.00 259 VAL A N 1
ATOM 2010 C CA . VAL A 1 259 ? -10.360 -8.926 12.163 1.00 87.00 259 VAL A CA 1
ATOM 2011 C C . VAL A 1 259 ? -10.702 -10.325 12.677 1.00 87.00 259 VAL A C 1
ATOM 2013 O O . VAL A 1 259 ? -11.162 -10.459 13.815 1.00 87.00 259 VAL A O 1
ATOM 2016 N N . ASN A 1 260 ? -10.464 -11.371 11.887 1.00 86.62 260 ASN A N 1
ATOM 2017 C CA . ASN A 1 260 ? -10.740 -12.752 12.281 1.00 86.62 260 ASN A CA 1
ATOM 2018 C C . ASN A 1 260 ? -9.882 -13.199 13.473 1.00 86.62 260 ASN A C 1
ATOM 2020 O O . ASN A 1 260 ? -10.417 -13.757 14.438 1.00 86.62 260 ASN A O 1
ATOM 2024 N N . PHE A 1 261 ? -8.586 -12.887 13.464 1.00 83.62 261 PHE A N 1
ATOM 2025 C CA . PHE A 1 261 ? -7.683 -13.146 14.585 1.00 83.62 261 PHE A CA 1
ATOM 2026 C C . PHE A 1 261 ? -8.115 -12.383 15.838 1.00 83.62 261 PHE A C 1
ATOM 2028 O O . PHE A 1 261 ? -8.251 -12.973 16.913 1.00 83.62 261 PHE A O 1
ATOM 2035 N N . ALA A 1 262 ? -8.440 -11.095 15.707 1.00 80.62 262 ALA A N 1
ATOM 2036 C CA . ALA A 1 262 ? -8.923 -10.293 16.826 1.00 80.62 262 ALA A CA 1
ATOM 2037 C C . ALA A 1 262 ? -10.231 -10.847 17.431 1.00 80.62 262 ALA A C 1
ATOM 2039 O O . ALA A 1 262 ? -10.406 -10.811 18.654 1.00 80.62 262 ALA A O 1
ATOM 2040 N N . ARG A 1 263 ? -11.139 -11.392 16.604 1.00 78.06 263 ARG A N 1
ATOM 2041 C CA . ARG A 1 263 ? -12.379 -12.046 17.063 1.00 78.06 263 ARG A CA 1
ATOM 2042 C C . ARG A 1 263 ? -12.106 -13.367 17.788 1.00 78.06 263 ARG A C 1
ATOM 2044 O O . ARG A 1 263 ? -12.685 -13.583 18.856 1.00 78.06 263 ARG A O 1
ATOM 2051 N N . LYS A 1 264 ? -11.242 -14.237 17.246 1.00 76.06 264 LYS A N 1
ATOM 2052 C CA . LYS A 1 264 ? -10.882 -15.528 17.872 1.00 76.06 264 LYS A CA 1
ATOM 2053 C C . LYS A 1 264 ? -10.257 -15.320 19.254 1.00 76.06 264 LYS A C 1
ATOM 2055 O O . LYS A 1 264 ? -10.738 -15.894 20.232 1.00 76.06 264 LYS A O 1
ATOM 2060 N N . SER A 1 265 ? -9.287 -14.412 19.364 1.00 67.94 265 SER A N 1
ATOM 2061 C CA . SER A 1 265 ? -8.629 -14.085 20.638 1.00 67.94 265 SER A CA 1
ATOM 2062 C C . SER A 1 265 ? -9.603 -13.560 21.698 1.00 67.94 265 SER A C 1
ATOM 2064 O O . SER A 1 265 ? -9.445 -13.829 22.891 1.00 67.94 265 SER A O 1
ATOM 2066 N N . TYR A 1 266 ? -10.650 -12.839 21.283 1.00 63.84 266 TYR A N 1
ATOM 2067 C CA . TYR A 1 266 ? -11.697 -12.394 22.200 1.00 63.84 266 TYR A CA 1
ATOM 2068 C C . TYR A 1 266 ? -12.587 -13.546 22.690 1.00 63.84 266 TYR A C 1
ATOM 2070 O O . TYR A 1 266 ? -12.852 -13.629 23.891 1.00 63.84 266 TYR A O 1
ATOM 2078 N N . ARG A 1 267 ? -13.020 -14.453 21.798 1.00 64.06 267 ARG A N 1
ATOM 2079 C CA . ARG A 1 267 ? -13.824 -15.629 22.187 1.00 64.06 267 ARG A CA 1
ATOM 2080 C C . ARG A 1 267 ? -13.087 -16.493 23.209 1.00 64.06 267 ARG A C 1
ATOM 2082 O O . ARG A 1 267 ? -13.672 -16.846 24.228 1.00 64.06 267 ARG A O 1
ATOM 2089 N N . TYR A 1 268 ? -11.796 -16.735 22.993 1.00 59.34 268 TYR A N 1
ATOM 2090 C CA . TYR A 1 268 ? -10.980 -17.530 23.911 1.00 59.34 268 TYR A CA 1
ATOM 2091 C C . TYR A 1 268 ? -10.851 -16.879 25.300 1.00 59.34 268 TYR A C 1
ATOM 2093 O O . TYR A 1 268 ? -11.043 -17.532 26.324 1.00 59.34 268 TYR A O 1
ATOM 2101 N N . ARG A 1 269 ? -10.642 -15.552 25.361 1.00 59.94 269 ARG A N 1
ATOM 2102 C CA . ARG A 1 269 ? -10.637 -14.812 26.640 1.00 59.94 269 ARG A CA 1
ATOM 2103 C C . ARG A 1 269 ? -11.977 -14.835 27.371 1.00 59.94 269 ARG A C 1
ATOM 2105 O O . ARG A 1 269 ? -11.976 -14.705 28.591 1.00 59.94 269 ARG A O 1
ATOM 2112 N N . LYS A 1 270 ? -13.100 -14.940 26.657 1.00 57.50 270 LYS A N 1
ATOM 2113 C CA . LYS A 1 270 ? -14.431 -15.020 27.274 1.00 57.50 270 LYS A CA 1
ATOM 2114 C C . LYS A 1 270 ? -14.681 -16.392 27.902 1.00 57.50 270 LYS A C 1
ATOM 2116 O O . LYS A 1 270 ? -15.305 -16.443 28.952 1.00 57.50 270 LYS A O 1
ATOM 2121 N N . ILE A 1 271 ? -14.164 -17.460 27.291 1.00 62.00 271 ILE A N 1
ATOM 2122 C CA . ILE A 1 271 ? -14.267 -18.832 27.808 1.00 62.00 271 ILE A CA 1
ATOM 2123 C C . ILE A 1 271 ? -13.394 -19.004 29.053 1.00 62.00 271 ILE A C 1
ATOM 2125 O O . ILE A 1 271 ? -13.899 -19.454 30.064 1.00 62.00 271 ILE A O 1
ATOM 2129 N N . LYS A 1 272 ? -12.141 -18.527 29.043 1.00 56.00 272 LYS A N 1
ATOM 2130 C CA . LYS A 1 272 ? -11.233 -18.625 30.209 1.00 56.00 272 LYS A CA 1
ATOM 2131 C C . LYS A 1 272 ? -11.690 -17.824 31.449 1.00 56.00 272 LYS A C 1
ATOM 2133 O O . LYS A 1 272 ? -11.079 -17.922 32.504 1.00 56.00 272 LYS A O 1
ATOM 2138 N N . ARG A 1 273 ? -12.691 -16.949 31.311 1.00 51.81 273 ARG A N 1
ATOM 2139 C CA . ARG A 1 273 ? -13.232 -16.116 32.404 1.00 51.81 273 ARG A CA 1
ATOM 2140 C C . ARG A 1 273 ? -14.604 -16.581 32.902 1.00 51.81 273 ARG A C 1
ATOM 2142 O O . ARG A 1 273 ? -15.156 -15.916 33.775 1.00 51.81 273 ARG A O 1
ATOM 2149 N N . ARG A 1 274 ? -15.169 -17.624 32.294 1.00 46.19 274 ARG A N 1
ATOM 2150 C CA . ARG A 1 274 ? -16.330 -18.348 32.815 1.00 46.19 274 ARG A CA 1
ATOM 2151 C C . ARG A 1 274 ? -15.830 -19.552 33.588 1.00 46.19 274 ARG A C 1
ATOM 2153 O O . ARG A 1 274 ? -16.512 -19.872 34.575 1.00 46.19 274 ARG A O 1
#

Secondary structure (DSSP, 8-state):
---PPP-------TTSHHHHHHHHHHHHHHHHHHHHHHHHHHHTT---S-EE--BGGGGT---BPPPEEIIIIIHHHHHHHHHHHHHHHHHHHHHT--THHHHHHHHHTSS---------S--SSSSSGGG-TTTHHHHHHHHHHHHHHHHHHHHHHHHHHHHHHHHHHH-HHHHHHHHHHHHHH-HHHHHHHHHHHHHGGGGHHHHHHHHHHHHHHHHHHHHHHHHHHHHHTS-HHHHHHHHHHHHHHHHHHHHHHHHHHHHHHHHHHHHTT-

Radius of gyration: 28.96 Å; Cα contacts (8 Å, |Δi|>4): 130; chains: 1; bounding box: 74×46×94 Å

Foldseek 3Di:
DDDDDDDPDPDPPCVDPVSVVLLVVLLVVLLVVLLVLLVVLVVVVDDQPPFDFDDCVVVVDPDGDDTDRCLSPVLSVVLSVLLSVLLVLQLVLLLPPDPPVPVVVVVVVVPDDDDDDDDDDPPPDPDPVVPPCPVVVVVNVVSSVVSSVVSSCLLVVLLVVLSVVLCCLQPVVCVVCVVVVCVVVDVPVVVVVVVVCVVCVVVCVVVVVVVVCVVVVVVVVVVSCVVCVVLNPDDSSVSSSVSSVVSSVSSNVCSVVVSVVVVVVVVVVVVVVD

Nearest PDB structures (foldseek):
  8rjd-assembly1_7  TM=6.094E-01  e=4.911E-01  Canis lupus familiaris
  7ung-assembly1_D7  TM=1.392E-01  e=3.626E+00  Homo sapiens